Protein AF-A0A2J8RV06-F1 (afdb_monomer_lite)

Structure (mmCIF, N/CA/C/O backbone):
data_AF-A0A2J8RV06-F1
#
_entry.id   AF-A0A2J8RV06-F1
#
loop_
_atom_site.group_PDB
_atom_site.id
_atom_site.type_symbol
_atom_site.label_atom_id
_atom_site.label_alt_id
_atom_site.label_comp_id
_atom_site.label_asym_id
_atom_site.label_entity_id
_atom_site.label_seq_id
_atom_site.pdbx_PDB_ins_code
_atom_site.Cartn_x
_atom_site.Cartn_y
_atom_site.Cartn_z
_atom_site.occupancy
_atom_site.B_iso_or_equiv
_atom_site.auth_seq_id
_atom_site.auth_comp_id
_atom_site.auth_asym_id
_atom_site.auth_atom_id
_atom_site.pdbx_PDB_model_num
ATOM 1 N N . ARG A 1 1 ? 4.214 10.974 9.839 1.00 57.62 1 ARG A N 1
ATOM 2 C CA . ARG A 1 1 ? 4.486 12.203 9.049 1.00 57.62 1 ARG A CA 1
ATOM 3 C C . ARG A 1 1 ? 3.963 12.092 7.617 1.00 57.62 1 ARG A C 1
ATOM 5 O O . ARG A 1 1 ? 3.287 13.016 7.201 1.00 57.62 1 ARG A O 1
ATOM 12 N N . HIS A 1 2 ? 4.216 10.994 6.894 1.00 77.94 2 HIS A N 1
ATOM 13 C CA . HIS A 1 2 ? 3.800 10.844 5.487 1.00 77.94 2 HIS A CA 1
ATOM 14 C C . HIS A 1 2 ? 2.331 10.421 5.265 1.00 77.94 2 HIS A C 1
ATOM 16 O O . HIS A 1 2 ? 1.811 10.608 4.170 1.00 77.94 2 HIS A O 1
ATOM 22 N N . LEU A 1 3 ? 1.644 9.946 6.313 1.00 80.50 3 LEU A N 1
ATOM 23 C CA . LEU A 1 3 ? 0.210 9.608 6.289 1.00 80.50 3 LEU A CA 1
ATOM 24 C C . LEU A 1 3 ? -0.730 10.832 6.304 1.00 80.50 3 LEU A C 1
ATOM 26 O O . LEU A 1 3 ? -1.936 10.671 6.152 1.00 80.50 3 LEU A O 1
ATOM 30 N N . ASN A 1 4 ? -0.202 12.054 6.466 1.00 82.88 4 ASN A N 1
ATOM 31 C CA . ASN A 1 4 ? -1.016 13.270 6.468 1.00 82.88 4 ASN A CA 1
ATOM 32 C C . ASN A 1 4 ? -0.988 13.952 5.079 1.00 82.88 4 ASN A C 1
ATOM 34 O O . ASN A 1 4 ? 0.064 14.491 4.709 1.00 82.88 4 ASN A O 1
ATOM 38 N N . PRO A 1 5 ? -2.122 14.016 4.352 1.00 80.75 5 PRO A N 1
ATOM 39 C CA . PRO A 1 5 ? -2.182 14.594 3.007 1.00 80.75 5 PRO A CA 1
ATOM 40 C C . PRO A 1 5 ? -1.849 16.084 2.958 1.00 80.75 5 PRO A C 1
ATOM 42 O O . PRO A 1 5 ? -1.294 16.561 1.970 1.00 80.75 5 PRO A O 1
ATOM 45 N N . ASP A 1 6 ? -2.111 16.831 4.032 1.00 82.31 6 ASP A N 1
ATOM 46 C CA . ASP A 1 6 ? -1.792 18.256 4.074 1.00 82.31 6 ASP A CA 1
ATOM 47 C C . ASP A 1 6 ? -0.286 18.481 3.947 1.00 82.31 6 ASP A C 1
ATOM 49 O O . ASP A 1 6 ? 0.145 19.507 3.432 1.00 82.31 6 ASP A O 1
ATOM 53 N N . THR A 1 7 ? 0.543 17.536 4.398 1.00 82.75 7 THR A N 1
ATOM 54 C CA . THR A 1 7 ? 2.000 17.660 4.262 1.00 82.75 7 THR A CA 1
ATOM 55 C C . THR A 1 7 ? 2.449 17.573 2.805 1.00 82.75 7 THR A C 1
ATOM 57 O O . THR A 1 7 ? 3.352 18.307 2.402 1.00 82.75 7 THR A O 1
ATOM 60 N N . GLU A 1 8 ? 1.794 16.731 2.005 1.00 84.56 8 GLU A N 1
ATOM 61 C CA . GLU A 1 8 ? 2.055 16.591 0.575 1.00 84.56 8 GLU A CA 1
ATOM 62 C C . GLU A 1 8 ? 1.511 17.796 -0.199 1.00 84.56 8 GLU A C 1
ATOM 64 O O . GLU A 1 8 ? 2.246 18.424 -0.961 1.00 84.56 8 GLU A O 1
ATOM 69 N N . LEU A 1 9 ? 0.271 18.207 0.075 1.00 83.38 9 LEU A N 1
ATOM 70 C CA . LEU A 1 9 ? -0.336 19.373 -0.570 1.00 83.38 9 LEU A CA 1
ATOM 71 C C . LEU A 1 9 ? 0.438 20.660 -0.283 1.00 83.38 9 LEU A C 1
ATOM 73 O O . LEU A 1 9 ? 0.664 21.459 -1.189 1.00 83.38 9 LEU A O 1
ATOM 77 N N . LYS A 1 10 ? 0.907 20.859 0.956 1.00 84.00 10 LYS A N 1
ATOM 78 C CA . LYS A 1 10 ? 1.728 22.028 1.313 1.00 84.00 10 LYS A CA 1
ATOM 79 C C . LYS A 1 10 ? 3.065 22.036 0.578 1.00 84.00 10 LYS A C 1
ATOM 81 O O . LYS A 1 10 ? 3.605 23.113 0.348 1.00 84.00 10 LYS A O 1
ATOM 86 N N . ARG A 1 11 ? 3.596 20.865 0.205 1.00 81.62 11 ARG A N 1
ATOM 87 C CA . ARG A 1 11 ? 4.815 20.756 -0.605 1.00 81.62 11 ARG A CA 1
ATOM 88 C C . ARG A 1 11 ? 4.569 21.175 -2.054 1.00 81.62 11 ARG A C 1
ATOM 90 O O . ARG A 1 11 ? 5.459 21.777 -2.641 1.00 81.62 11 ARG A O 1
ATOM 97 N N . TYR A 1 12 ? 3.397 20.870 -2.614 1.00 80.38 12 TYR A N 1
ATOM 98 C CA . TYR A 1 12 ? 3.061 21.228 -3.995 1.00 80.38 12 TYR A CA 1
ATOM 99 C C . TYR A 1 12 ? 2.593 22.677 -4.154 1.00 80.38 12 TYR A C 1
ATOM 101 O O . TYR A 1 12 ? 3.061 23.369 -5.050 1.00 80.38 12 TYR A O 1
ATOM 109 N N . PHE A 1 13 ? 1.702 23.146 -3.280 1.00 80.69 13 PHE A N 1
ATOM 110 C CA . PHE A 1 13 ? 1.023 24.439 -3.434 1.00 80.69 13 PHE A CA 1
ATOM 111 C C . PHE A 1 13 ? 1.497 25.509 -2.438 1.00 80.69 13 PHE A C 1
ATOM 113 O O . PHE A 1 13 ? 1.069 26.660 -2.496 1.00 80.69 13 PHE A O 1
ATOM 120 N N . GLY A 1 14 ? 2.378 25.147 -1.503 1.00 78.50 14 GLY A N 1
ATOM 121 C CA . GLY A 1 14 ? 2.790 26.017 -0.406 1.00 78.50 14 GLY A CA 1
ATOM 122 C C . GLY A 1 14 ? 1.770 26.062 0.739 1.00 78.50 14 GLY A C 1
ATOM 123 O O . GLY A 1 14 ? 0.578 25.798 0.583 1.00 78.50 14 GLY A O 1
ATOM 124 N N . ALA A 1 15 ? 2.238 26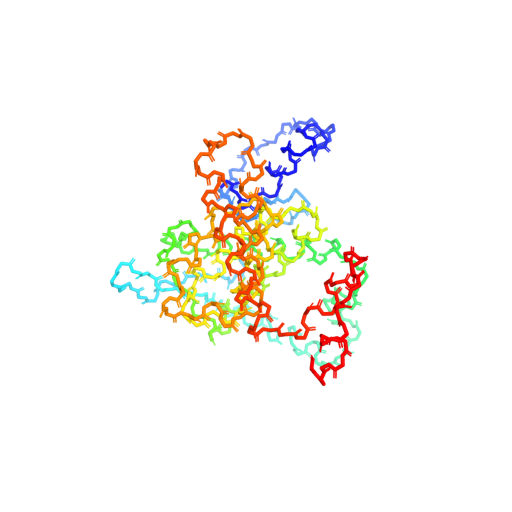.419 1.939 1.00 72.38 15 ALA A N 1
ATOM 125 C CA . ALA A 1 15 ? 1.419 26.362 3.153 1.00 72.38 15 ALA A CA 1
ATOM 126 C C . ALA A 1 15 ? 0.195 27.294 3.139 1.00 72.38 15 ALA A C 1
ATOM 128 O O . ALA A 1 15 ? -0.844 26.944 3.699 1.00 72.38 15 ALA A O 1
ATOM 129 N N . ARG A 1 16 ? 0.310 28.456 2.483 1.00 63.66 16 ARG A N 1
ATOM 130 C CA . ARG A 1 16 ? -0.758 29.464 2.399 1.00 63.66 16 ARG A CA 1
ATOM 131 C C . ARG A 1 16 ? -1.925 29.033 1.508 1.00 63.66 16 ARG A C 1
ATOM 133 O O . ARG A 1 16 ? -3.064 29.303 1.863 1.00 63.66 16 ARG A O 1
ATOM 140 N N . ALA A 1 17 ? -1.659 28.330 0.406 1.00 67.00 17 ALA A N 1
ATOM 141 C CA . ALA A 1 17 ? -2.707 27.869 -0.507 1.00 67.00 17 ALA A CA 1
ATOM 142 C C . ALA A 1 17 ? -3.563 26.744 0.100 1.00 67.00 17 ALA A C 1
ATOM 144 O O . ALA A 1 17 ? -4.752 26.652 -0.175 1.00 67.00 17 ALA A O 1
ATOM 145 N N . VAL A 1 18 ? -2.966 25.904 0.954 1.00 62.66 18 VAL A N 1
ATOM 146 C CA . VAL A 1 18 ? -3.639 24.732 1.544 1.00 62.66 18 VAL A CA 1
ATOM 147 C C . VAL A 1 18 ? -4.429 25.077 2.807 1.00 62.66 18 VAL A C 1
ATOM 149 O O . VAL A 1 18 ? -5.469 24.480 3.060 1.00 62.66 18 VAL A O 1
ATOM 152 N N . LEU A 1 19 ? -3.941 26.021 3.616 1.00 61.31 19 LEU A N 1
ATOM 153 C CA . LEU A 1 19 ? -4.591 26.415 4.873 1.00 61.31 19 LEU A CA 1
ATOM 154 C C . LEU A 1 19 ? -5.569 27.597 4.712 1.00 61.31 19 LEU A C 1
ATOM 156 O O . LEU A 1 19 ? -6.345 27.867 5.629 1.00 61.31 19 LEU A O 1
ATOM 160 N N . GLY A 1 20 ? -5.540 28.300 3.572 1.00 56.88 20 GLY A N 1
ATOM 161 C CA . GLY A 1 20 ? -6.278 29.552 3.364 1.00 56.88 20 GLY A CA 1
ATOM 162 C C . GLY A 1 20 ? -5.875 30.662 4.349 1.00 56.88 20 GLY A C 1
ATOM 163 O O . GLY A 1 20 ? -4.928 30.521 5.126 1.00 56.88 20 GLY A O 1
ATOM 164 N N . GLU A 1 21 ? -6.623 31.772 4.376 1.00 42.34 21 GLU A N 1
ATOM 165 C CA . GLU A 1 21 ? -6.496 32.828 5.402 1.00 42.34 21 GLU A CA 1
ATOM 166 C C . GLU A 1 21 ? -7.099 32.423 6.764 1.00 42.34 21 GLU A C 1
ATOM 168 O O . GLU A 1 21 ? -7.623 33.251 7.513 1.00 42.34 21 GLU A O 1
ATOM 173 N N . GLN A 1 22 ? -7.052 31.142 7.136 1.00 48.16 22 GLN A N 1
ATOM 174 C CA . GLN A 1 22 ? -7.474 30.734 8.471 1.00 48.16 22 GLN A CA 1
ATOM 175 C C . GLN A 1 22 ? -6.406 31.154 9.487 1.00 48.16 22 GLN A C 1
ATOM 177 O O . GLN A 1 22 ? -5.507 30.395 9.850 1.00 48.16 22 GLN A O 1
ATOM 182 N N . ARG A 1 23 ? -6.510 32.403 9.961 1.00 44.16 23 ARG A N 1
ATOM 183 C CA . ARG A 1 23 ? -5.829 32.862 11.178 1.00 44.16 23 ARG A CA 1
ATOM 184 C C . ARG A 1 23 ? -6.157 31.873 12.301 1.00 44.16 23 ARG A C 1
ATOM 186 O O . ARG A 1 23 ? -7.337 31.564 12.492 1.00 44.16 23 ARG A O 1
ATOM 193 N N . PRO A 1 24 ? -5.173 31.407 13.086 1.00 46.53 24 PRO A N 1
ATOM 194 C CA . PRO A 1 24 ? -5.466 30.570 14.234 1.00 46.53 24 PRO A CA 1
ATOM 195 C C . PRO A 1 24 ? -6.207 31.424 15.267 1.00 46.53 24 PRO A C 1
ATOM 197 O O . PRO A 1 24 ? -5.600 32.167 16.036 1.00 46.53 24 PRO A O 1
ATOM 200 N N . ARG A 1 25 ? -7.543 31.356 15.276 1.00 50.59 25 ARG A N 1
ATOM 201 C CA . ARG A 1 25 ? -8.330 31.828 16.417 1.00 50.59 25 ARG A CA 1
ATOM 202 C C . ARG A 1 25 ? -7.878 31.007 17.621 1.00 50.59 25 ARG A C 1
ATOM 204 O O . ARG A 1 25 ? -7.899 29.778 17.558 1.00 50.59 25 ARG A O 1
ATOM 211 N N . GLN A 1 26 ? -7.432 31.696 18.674 1.00 51.22 26 GLN A N 1
ATOM 212 C CA . GLN A 1 26 ? -7.056 31.114 19.963 1.00 51.22 26 GLN A CA 1
ATOM 213 C C . GLN A 1 26 ? -8.069 30.033 20.354 1.00 51.22 26 GLN A C 1
ATOM 215 O O . GLN A 1 26 ? -9.242 30.324 20.579 1.00 51.22 26 GLN A O 1
ATOM 220 N N . ARG A 1 27 ? -7.628 28.774 20.397 1.00 51.19 27 ARG A N 1
ATOM 221 C CA . ARG A 1 27 ? -8.443 27.648 20.855 1.00 51.19 27 ARG A CA 1
ATOM 222 C C . ARG A 1 27 ? -7.856 27.121 22.153 1.00 51.19 27 ARG A C 1
ATOM 224 O O . ARG A 1 27 ? -6.663 26.831 22.229 1.00 51.19 27 ARG A O 1
ATOM 231 N N . GLN A 1 28 ? -8.721 27.016 23.160 1.00 40.97 28 GLN A N 1
ATOM 232 C CA . GLN A 1 28 ? -8.481 26.285 24.400 1.00 40.97 28 GLN A CA 1
ATOM 233 C C . GLN A 1 28 ? -7.840 24.930 24.076 1.00 40.97 28 GLN A C 1
ATOM 235 O O . GLN A 1 28 ? -8.374 24.153 23.282 1.00 40.97 28 GLN A O 1
ATOM 240 N N . ARG A 1 29 ? -6.672 24.671 24.670 1.00 42.88 29 ARG A N 1
ATOM 241 C CA . ARG A 1 29 ? -5.940 23.410 24.533 1.00 42.88 29 ARG A CA 1
ATOM 242 C C . ARG A 1 29 ? -6.712 22.293 25.233 1.00 42.88 29 ARG A C 1
ATOM 244 O O . ARG A 1 29 ? -6.486 22.018 26.404 1.00 42.88 29 ARG A O 1
ATOM 251 N N . VAL A 1 30 ? -7.584 21.620 24.498 1.00 46.47 30 VAL A N 1
ATOM 252 C CA . VAL A 1 30 ? -7.858 20.204 24.745 1.00 46.47 30 VAL A CA 1
ATOM 253 C C . VAL A 1 30 ? -6.901 19.472 23.823 1.00 46.47 30 VAL A C 1
ATOM 255 O O . VAL A 1 30 ? -7.065 19.567 22.613 1.00 46.47 30 VAL A O 1
ATOM 258 N N . TYR A 1 31 ? -5.854 18.850 24.370 1.00 44.91 31 TYR A N 1
ATOM 259 C CA . TYR A 1 31 ? -4.899 18.065 23.588 1.00 44.91 31 TYR A CA 1
ATOM 260 C C . TYR A 1 31 ? -5.665 16.936 22.886 1.00 44.91 31 TYR A C 1
ATOM 262 O O . TYR A 1 31 ? -6.071 15.988 23.565 1.00 44.91 31 TYR A O 1
ATOM 270 N N . PRO A 1 32 ? -5.901 16.994 21.562 1.00 54.03 32 PRO A N 1
ATOM 271 C CA . PRO A 1 32 ? -6.361 15.809 20.865 1.00 54.03 32 PRO A CA 1
ATOM 272 C C . PRO A 1 32 ? -5.221 14.796 20.994 1.00 54.03 32 PRO A C 1
ATOM 274 O O . PRO A 1 32 ? -4.052 15.175 20.860 1.00 54.03 32 PRO A O 1
ATOM 277 N N . LYS A 1 33 ? -5.526 13.524 21.276 1.00 55.97 33 LYS A N 1
ATOM 278 C CA . LYS A 1 33 ? -4.541 12.450 21.085 1.00 55.97 33 LYS A CA 1
ATOM 279 C C . LYS A 1 33 ? -3.886 12.666 19.713 1.00 55.97 33 LYS A C 1
ATOM 281 O O . LYS A 1 33 ? -4.605 12.924 18.750 1.00 55.97 33 LYS A O 1
ATOM 286 N N . CYS A 1 34 ? -2.555 12.632 19.631 1.00 58.56 34 CYS A N 1
ATOM 287 C CA . CYS A 1 34 ? -1.864 12.741 18.346 1.00 58.56 34 CYS A CA 1
ATOM 288 C C . CYS A 1 34 ? -2.332 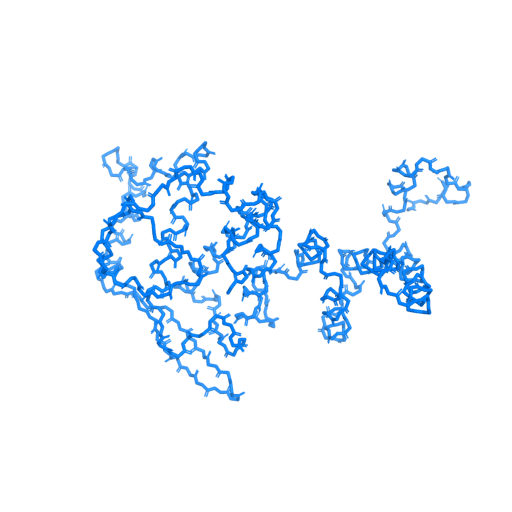11.600 17.442 1.00 58.56 34 CYS A C 1
ATOM 290 O O . CYS A 1 34 ? -1.995 10.446 17.695 1.00 58.56 34 CYS A O 1
ATOM 292 N N . THR A 1 35 ? -3.107 11.936 16.418 1.00 76.25 35 THR A N 1
ATOM 293 C CA . THR A 1 35 ? -3.580 11.002 15.403 1.00 76.25 35 THR A CA 1
ATOM 294 C C . THR A 1 35 ? -2.685 11.065 14.166 1.00 76.25 35 THR A C 1
ATOM 296 O O . THR A 1 35 ? -2.192 12.125 13.768 1.00 76.25 35 THR A O 1
ATOM 299 N N . TRP A 1 36 ? -2.430 9.907 13.574 1.00 82.06 36 TRP A N 1
ATOM 300 C CA . TRP A 1 36 ? -1.587 9.677 12.410 1.00 82.06 36 TRP A CA 1
ATOM 301 C C . TRP A 1 36 ? -2.391 9.635 11.117 1.00 82.06 36 TRP A C 1
ATOM 303 O O . TRP A 1 36 ? -1.887 10.116 10.101 1.00 82.06 36 TRP A O 1
ATOM 313 N N . LEU A 1 37 ? -3.600 9.060 11.142 1.00 84.56 37 LEU A N 1
ATOM 314 C CA . LEU A 1 37 ? -4.392 8.817 9.934 1.00 84.56 37 LEU A CA 1
ATOM 315 C C . LEU A 1 37 ? -5.211 10.044 9.540 1.00 84.56 37 LEU A C 1
ATOM 317 O O . LEU A 1 37 ? -5.256 10.420 8.369 1.00 84.56 37 LEU A O 1
ATOM 321 N N . THR A 1 38 ? -5.849 10.687 10.517 1.00 81.12 38 THR A N 1
ATOM 322 C CA . THR A 1 38 ? -6.787 11.790 10.269 1.00 81.12 38 THR A CA 1
ATOM 323 C C . THR A 1 38 ? -6.653 12.875 11.323 1.00 81.12 38 THR A C 1
ATOM 325 O O . THR A 1 38 ? -6.338 12.599 12.477 1.00 81.12 38 THR A O 1
ATOM 328 N N . THR A 1 39 ? -6.885 14.129 10.939 1.00 80.31 39 THR A N 1
ATOM 329 C CA . THR A 1 39 ? -6.942 15.241 11.896 1.00 80.31 39 THR A CA 1
ATOM 330 C C . THR A 1 39 ? -8.407 15.541 12.207 1.00 80.31 39 THR A C 1
ATOM 332 O O . THR A 1 39 ? -9.165 15.788 11.266 1.00 80.31 39 THR A O 1
ATOM 335 N N . PRO A 1 40 ? -8.829 15.543 13.484 1.00 78.81 40 PRO A N 1
ATOM 336 C CA . PRO A 1 40 ? -10.217 15.822 13.827 1.00 78.81 40 PRO A CA 1
ATOM 337 C C . PRO A 1 40 ? -10.609 17.236 13.389 1.00 78.81 40 PRO A C 1
ATOM 339 O O . PRO A 1 40 ? -9.923 18.217 13.697 1.00 78.81 40 PRO A O 1
ATOM 342 N N . LYS A 1 41 ? -11.728 17.347 12.670 1.00 80.38 41 LYS A N 1
ATOM 343 C CA . LYS A 1 41 ? -12.270 18.634 12.215 1.00 80.38 41 LYS A CA 1
ATOM 344 C C . LYS A 1 41 ? -13.089 19.284 13.323 1.00 80.38 41 LYS A C 1
ATOM 346 O O . LYS A 1 41 ? -13.749 18.608 14.104 1.00 80.38 41 LYS A O 1
ATOM 351 N N . SER A 1 42 ? -13.120 20.616 13.365 1.00 73.00 42 SER A N 1
ATOM 352 C CA . SER A 1 42 ? -13.901 21.332 14.388 1.00 73.00 42 SER A CA 1
ATOM 353 C C . SER A 1 42 ? -15.415 21.233 14.220 1.00 73.00 42 SER A C 1
ATOM 355 O O . SER A 1 42 ? -16.140 21.612 15.131 1.00 73.00 42 SER A O 1
ATOM 357 N N . THR A 1 43 ? -15.885 20.774 13.062 1.00 77.75 43 THR A N 1
ATOM 358 C CA . THR A 1 43 ? -17.302 20.511 12.787 1.00 77.75 43 THR A CA 1
ATOM 359 C C . THR A 1 43 ? -17.766 19.164 13.335 1.00 77.75 43 THR A C 1
ATOM 361 O O . THR A 1 43 ? -18.964 18.903 13.354 1.00 77.75 43 THR A O 1
ATOM 364 N N . TRP A 1 44 ? -16.845 18.294 13.759 1.00 79.25 44 TRP A N 1
ATOM 365 C CA . TRP A 1 44 ? -17.202 16.975 14.259 1.00 79.25 44 TRP A CA 1
ATOM 366 C C . TRP A 1 44 ? -17.722 17.048 15.701 1.00 79.25 44 TRP A C 1
ATOM 368 O O . TRP A 1 44 ? -17.210 17.836 16.505 1.00 79.25 44 TRP A O 1
ATOM 378 N N . PRO A 1 45 ? -18.726 16.223 16.052 1.00 74.00 45 PRO A N 1
ATOM 379 C CA . PRO A 1 45 ? -19.193 16.120 17.426 1.00 74.00 45 PRO A CA 1
ATOM 380 C C . PRO A 1 45 ? -18.063 15.637 18.341 1.00 74.00 45 PRO A C 1
ATOM 382 O O . PRO A 1 45 ? -17.100 15.001 17.902 1.00 74.00 45 PRO A O 1
ATOM 385 N N . ARG A 1 46 ? -18.177 15.938 19.640 1.00 70.88 46 ARG A N 1
ATOM 386 C CA . ARG A 1 46 ? -17.205 15.453 20.626 1.00 70.88 46 ARG A CA 1
ATOM 387 C C . ARG A 1 46 ? -17.175 13.928 20.596 1.00 70.88 46 ARG A C 1
ATOM 389 O O . ARG A 1 46 ? -18.224 13.294 20.602 1.00 70.88 46 ARG A O 1
ATOM 396 N N . TYR A 1 47 ? -15.970 13.366 20.604 1.00 68.94 47 TYR A N 1
ATOM 397 C CA . TYR A 1 47 ? -15.779 11.923 20.645 1.00 68.94 47 TYR A CA 1
ATOM 398 C C . TYR A 1 47 ? -16.401 11.340 21.922 1.00 68.94 47 TYR A C 1
ATOM 400 O O . TYR A 1 47 ? -15.887 11.547 23.024 1.00 68.94 47 TYR A O 1
ATOM 408 N N . SER A 1 48 ? -17.516 10.627 21.778 1.00 66.06 48 SER A N 1
ATOM 409 C CA . SER A 1 48 ? -18.077 9.747 22.804 1.00 66.06 48 SER A CA 1
ATOM 410 C C . SER A 1 48 ? -17.541 8.336 22.591 1.00 66.06 48 SER A C 1
ATOM 412 O O . SER A 1 48 ? -17.324 7.949 21.446 1.00 66.06 48 SER A O 1
ATOM 414 N N . LYS A 1 49 ? -17.338 7.560 23.669 1.00 66.81 49 LYS A N 1
ATOM 415 C CA . LYS A 1 49 ? -16.868 6.165 23.583 1.00 66.81 49 LYS A CA 1
ATOM 416 C C . LYS A 1 49 ? -17.737 5.394 22.573 1.00 66.81 49 LYS A C 1
ATOM 418 O O . LYS A 1 49 ? -18.900 5.151 22.878 1.00 66.81 49 LYS A O 1
ATOM 423 N N . PRO A 1 50 ? -17.209 5.009 21.401 1.00 66.44 50 PRO A N 1
ATOM 424 C CA . PRO A 1 50 ? -18.025 4.497 20.305 1.00 66.44 50 PRO A CA 1
ATOM 425 C C . PRO A 1 50 ? -18.376 3.015 20.476 1.00 66.44 50 PRO A C 1
ATOM 427 O O . PRO A 1 50 ? -18.831 2.405 19.524 1.00 66.44 50 PRO A O 1
ATOM 430 N N . GLY A 1 51 ? -18.115 2.412 21.641 1.00 81.38 51 GLY A N 1
ATOM 431 C CA . GLY A 1 51 ? -18.229 0.963 21.819 1.00 81.38 51 GLY A CA 1
ATOM 432 C C . GLY A 1 51 ? -17.210 0.167 20.994 1.00 81.38 51 GLY A C 1
ATOM 433 O O . GLY A 1 51 ? -17.424 -1.008 20.743 1.00 81.38 51 GLY A O 1
ATOM 434 N N . LEU A 1 52 ? -16.110 0.794 20.565 1.00 87.88 52 LEU A N 1
ATOM 435 C CA . LEU A 1 52 ? -15.020 0.150 19.832 1.00 87.88 52 LEU A CA 1
ATOM 436 C C . LEU A 1 52 ? -13.756 0.127 20.694 1.00 87.88 52 LEU A C 1
ATOM 438 O O . LEU A 1 52 ? -13.346 1.158 21.237 1.00 87.88 52 LEU A O 1
ATOM 442 N N . SER A 1 53 ? -13.118 -1.033 20.775 1.00 91.44 53 SER A N 1
ATOM 443 C CA . SER A 1 53 ? -11.809 -1.226 21.401 1.00 91.44 53 SER A CA 1
ATOM 444 C C . SER A 1 53 ? -10.943 -2.153 20.559 1.00 91.44 53 SER A C 1
ATOM 446 O O . SER A 1 53 ? -11.432 -2.829 19.660 1.00 91.44 53 SER A O 1
ATOM 448 N N . MET A 1 54 ? -9.645 -2.194 20.844 1.00 94.25 54 MET A N 1
ATOM 449 C CA . MET A 1 54 ? -8.718 -3.137 20.230 1.00 94.25 54 MET A CA 1
ATOM 450 C C . MET A 1 54 ? -8.031 -3.967 21.312 1.00 94.25 54 MET A C 1
ATOM 452 O O . MET A 1 54 ? -7.512 -3.420 22.289 1.00 94.25 54 MET A O 1
ATOM 456 N N . ARG A 1 55 ? -7.987 -5.283 21.106 1.00 95.00 55 ARG A N 1
ATOM 457 C CA . ARG A 1 55 ? -7.331 -6.245 21.991 1.00 95.00 55 ARG A CA 1
ATOM 458 C C . ARG A 1 55 ? -6.086 -6.827 21.329 1.00 95.00 55 ARG A C 1
ATOM 460 O O . ARG A 1 55 ? -6.083 -7.129 20.136 1.00 95.00 55 ARG A O 1
ATOM 467 N N . LEU A 1 56 ? -5.026 -6.996 22.119 1.00 96.00 56 LEU A N 1
ATOM 468 C CA . LEU A 1 56 ? -3.869 -7.809 21.746 1.00 96.00 56 LEU A CA 1
ATOM 469 C C . LEU A 1 56 ? -4.244 -9.289 21.903 1.00 96.00 56 LEU A C 1
ATOM 471 O O . LEU A 1 56 ? -4.603 -9.717 22.999 1.00 96.00 56 LEU A O 1
ATOM 475 N N . LEU A 1 57 ? -4.174 -10.054 20.817 1.00 94.81 57 LEU A N 1
ATOM 476 C CA . LEU A 1 57 ? -4.473 -11.485 20.814 1.00 94.81 57 LEU A CA 1
ATOM 477 C C . LEU A 1 57 ? -3.250 -12.302 21.221 1.00 94.81 57 LEU A C 1
ATOM 479 O O . LEU A 1 57 ? -3.320 -13.113 22.140 1.00 94.81 57 LEU A O 1
ATOM 483 N N . GLU A 1 58 ? -2.131 -12.079 20.537 1.00 94.62 58 GLU A N 1
ATOM 484 C CA . GLU A 1 58 ? -0.884 -12.798 20.773 1.00 94.62 58 GLU A CA 1
ATOM 485 C C . GLU A 1 58 ? 0.328 -11.972 20.329 1.00 94.62 58 GLU A C 1
ATOM 487 O O . GLU A 1 58 ? 0.227 -11.092 19.472 1.00 94.62 58 GLU A O 1
ATOM 492 N N . SER A 1 59 ? 1.494 -12.289 20.889 1.00 94.19 59 SER A N 1
ATOM 493 C CA . SER A 1 59 ? 2.786 -11.784 20.423 1.00 94.19 59 SER A CA 1
ATOM 494 C C . SER A 1 59 ? 3.716 -12.965 20.164 1.00 94.19 59 SER A C 1
ATOM 496 O O . SER A 1 59 ? 4.029 -13.729 21.076 1.00 94.19 59 SER A O 1
ATOM 498 N N . LYS A 1 60 ? 4.165 -13.131 18.918 1.00 92.56 60 LYS A N 1
ATOM 499 C CA . LYS A 1 60 ? 4.966 -14.275 18.468 1.00 92.56 60 LYS A CA 1
ATOM 500 C C . LYS A 1 60 ? 6.083 -13.815 17.539 1.00 92.56 60 LYS A C 1
ATOM 502 O O . LYS A 1 60 ? 5.836 -13.101 16.576 1.00 92.56 60 LYS A O 1
ATOM 507 N N . LYS A 1 61 ? 7.320 -14.257 17.806 1.00 90.00 61 LYS A N 1
ATOM 508 C CA . LYS A 1 61 ? 8.513 -13.963 16.978 1.00 90.00 61 LYS A CA 1
ATOM 509 C C . LYS A 1 61 ? 8.712 -12.460 16.680 1.00 90.00 61 LYS A C 1
ATOM 511 O O . LYS A 1 61 ? 9.108 -12.093 15.582 1.00 90.00 61 LYS A O 1
ATOM 516 N N . GLY A 1 62 ? 8.412 -11.589 17.646 1.00 89.25 62 GLY A N 1
ATOM 517 C CA . GLY A 1 62 ? 8.517 -10.133 17.472 1.00 89.25 62 GLY A CA 1
ATOM 518 C C . GLY A 1 62 ? 7.360 -9.483 16.700 1.00 89.25 62 GLY A C 1
ATOM 519 O O . GLY A 1 62 ? 7.374 -8.270 16.523 1.00 89.25 62 GLY A O 1
ATOM 520 N N . LEU A 1 63 ? 6.353 -10.257 16.282 1.00 94.06 63 LEU A N 1
ATOM 521 C CA . LEU A 1 63 ? 5.102 -9.762 15.708 1.00 94.06 63 LEU A CA 1
ATOM 522 C C . LEU A 1 63 ? 3.996 -9.773 16.763 1.00 94.06 63 LEU A C 1
ATOM 524 O O . LEU A 1 63 ? 3.928 -10.693 17.578 1.00 94.06 63 LEU A O 1
ATOM 528 N N . SER A 1 64 ? 3.113 -8.779 16.725 1.00 96.06 64 SER A N 1
ATOM 529 C CA . SER A 1 64 ? 1.959 -8.672 17.623 1.00 96.06 64 SER A CA 1
ATOM 530 C C . SER A 1 64 ? 0.666 -8.671 16.821 1.00 96.06 64 SER A C 1
ATOM 532 O O . SER A 1 64 ? 0.503 -7.866 15.906 1.00 96.06 64 SER A O 1
ATOM 534 N N . PHE A 1 65 ? -0.253 -9.561 17.173 1.00 95.62 65 PHE A N 1
ATOM 535 C CA . PHE A 1 65 ? -1.520 -9.776 16.487 1.00 95.62 65 PHE A CA 1
ATOM 536 C C . PHE A 1 65 ? -2.648 -9.137 17.282 1.00 95.62 65 PHE A C 1
ATOM 538 O O . PHE A 1 65 ? -2.777 -9.360 18.486 1.00 95.62 65 PHE A O 1
ATOM 545 N N . PHE A 1 66 ? -3.478 -8.354 16.606 1.00 96.75 66 PHE A N 1
ATOM 546 C CA . PHE A 1 66 ? -4.551 -7.591 17.231 1.00 96.75 66 PHE A CA 1
ATOM 547 C C . PHE A 1 66 ? -5.909 -7.945 16.626 1.00 96.75 66 PHE A C 1
ATOM 549 O O . PHE A 1 66 ? -6.005 -8.511 15.534 1.00 96.75 66 PHE A O 1
ATOM 556 N N . ALA A 1 67 ? -6.972 -7.592 17.340 1.00 96.06 67 ALA A N 1
ATOM 557 C CA . ALA A 1 67 ? -8.321 -7.563 16.797 1.00 96.06 67 ALA A CA 1
ATOM 558 C C . ALA A 1 67 ? -9.114 -6.396 17.376 1.00 96.06 67 ALA A C 1
ATOM 560 O O . ALA A 1 67 ? -8.930 -6.024 18.537 1.00 96.06 67 ALA A O 1
ATOM 561 N N . PHE A 1 68 ? -10.000 -5.834 16.562 1.00 94.62 68 PHE A N 1
ATOM 562 C CA . PHE A 1 68 ? -11.050 -4.957 17.052 1.00 94.62 68 PHE A CA 1
ATOM 563 C C . PHE A 1 68 ? -12.129 -5.762 17.773 1.00 94.62 68 PHE A C 1
ATOM 565 O O . PHE A 1 68 ? -12.413 -6.907 17.428 1.00 94.62 68 PHE A O 1
ATOM 572 N N . GLU A 1 69 ? -12.724 -5.136 18.777 1.00 92.38 69 GLU A N 1
ATOM 573 C CA . GLU A 1 69 ?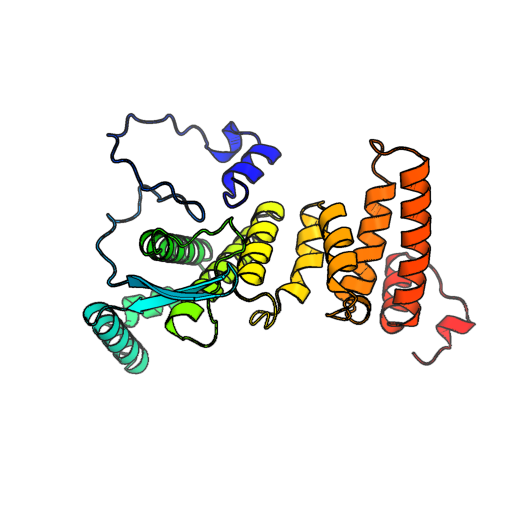 -13.819 -5.671 19.569 1.00 92.38 69 GLU A CA 1
ATOM 574 C C . GLU A 1 69 ? -14.913 -4.609 19.668 1.00 92.38 69 GLU A C 1
ATOM 576 O O . GLU A 1 69 ? -14.644 -3.425 19.903 1.00 92.38 69 GLU A O 1
ATOM 581 N N . HIS A 1 70 ? -16.151 -5.051 19.467 1.00 89.69 70 HIS A N 1
ATOM 582 C CA . HIS A 1 70 ? -17.348 -4.229 19.576 1.00 89.69 70 HIS A CA 1
ATOM 583 C C . HIS A 1 70 ? -18.030 -4.491 20.918 1.00 89.69 70 HIS A C 1
ATOM 585 O O . HIS A 1 70 ? -18.265 -5.649 21.266 1.00 89.69 70 HIS A O 1
ATOM 591 N N . SER A 1 71 ? -18.390 -3.432 21.642 1.00 88.38 71 SER A N 1
ATOM 592 C CA . SER A 1 71 ? -19.197 -3.532 22.857 1.00 88.38 71 SER A CA 1
ATOM 593 C C . SER A 1 71 ? -20.605 -4.030 22.534 1.00 88.38 71 SER A C 1
ATOM 595 O O . SER A 1 71 ? -21.076 -3.902 21.399 1.00 88.38 71 SER A O 1
ATOM 597 N N . GLU A 1 72 ? -21.300 -4.581 23.529 1.00 85.19 72 GLU A N 1
ATOM 598 C CA . GLU A 1 72 ? -22.671 -5.065 23.339 1.00 85.19 72 GLU A CA 1
ATOM 599 C C . GLU A 1 72 ? -23.601 -3.950 22.852 1.00 85.19 72 GLU A C 1
ATOM 601 O O . GLU A 1 72 ? -24.426 -4.173 21.969 1.00 85.19 72 GLU A O 1
ATOM 606 N N . GLU A 1 73 ? -23.427 -2.722 23.346 1.00 82.56 73 GLU A N 1
ATOM 607 C CA . GLU A 1 73 ? -24.217 -1.573 22.903 1.00 82.56 73 GLU A CA 1
ATOM 608 C C . GLU A 1 73 ? -23.974 -1.254 21.423 1.00 82.56 73 GLU A C 1
ATOM 610 O O . GLU A 1 73 ? -24.921 -0.934 20.702 1.00 82.56 73 GLU A O 1
ATOM 615 N N . TYR A 1 74 ? -22.726 -1.371 20.952 1.00 83.19 74 TYR A N 1
ATOM 616 C CA . TYR A 1 74 ? -22.396 -1.185 19.538 1.00 83.19 74 TYR A CA 1
ATOM 617 C C . TYR A 1 74 ? -23.043 -2.267 18.675 1.00 83.19 74 TYR A C 1
ATOM 619 O O . TYR A 1 74 ? -23.669 -1.954 17.664 1.00 83.19 74 TYR A O 1
ATOM 627 N N . GLN A 1 75 ? -22.951 -3.531 19.092 1.00 84.56 75 GLN A N 1
ATOM 628 C CA . GLN A 1 75 ? -23.558 -4.653 18.372 1.00 84.56 75 GLN A CA 1
ATOM 629 C C . GLN A 1 75 ? -25.085 -4.515 18.306 1.00 84.56 75 GLN A C 1
ATOM 631 O O . GLN A 1 75 ? -25.680 -4.703 17.246 1.00 84.56 75 GLN A O 1
ATOM 636 N N . GLN A 1 76 ? -25.725 -4.109 19.406 1.00 83.69 76 GLN A N 1
ATOM 637 C CA . GLN A 1 76 ? -27.162 -3.834 19.441 1.00 83.69 76 GLN A CA 1
ATOM 638 C C . GLN A 1 76 ? -27.546 -2.670 18.522 1.00 83.69 76 GLN A C 1
ATOM 640 O O . GLN A 1 76 ? -28.552 -2.753 17.817 1.00 83.69 76 GLN A O 1
ATOM 645 N N . ALA A 1 77 ? -26.765 -1.586 18.509 1.00 82.19 77 ALA A N 1
ATOM 646 C CA . ALA A 1 77 ? -26.990 -0.462 17.604 1.00 82.19 77 ALA A CA 1
ATOM 647 C C . ALA A 1 77 ? -26.833 -0.881 16.133 1.00 82.19 77 ALA A C 1
ATOM 649 O O . ALA A 1 77 ? -27.667 -0.523 15.303 1.00 82.19 77 ALA A O 1
ATOM 650 N N . GLN A 1 78 ? -25.818 -1.691 15.821 1.00 80.88 78 GLN A N 1
ATOM 651 C CA . GLN A 1 78 ? -25.586 -2.228 14.483 1.00 80.88 78 GLN A CA 1
ATOM 652 C C . GLN A 1 78 ? -26.720 -3.159 14.041 1.00 80.88 78 GLN A C 1
ATOM 654 O O . GLN A 1 78 ? -27.203 -3.033 12.922 1.00 80.88 78 GLN A O 1
ATOM 659 N N . HIS A 1 79 ? -27.197 -4.045 14.917 1.00 83.12 79 HIS A N 1
ATOM 660 C CA . HIS A 1 79 ? -28.335 -4.914 14.622 1.00 83.12 79 HIS A CA 1
ATOM 661 C C . HIS A 1 79 ? -29.611 -4.103 14.366 1.00 83.12 79 HIS A C 1
ATOM 663 O O . HIS A 1 79 ? -30.307 -4.341 13.386 1.00 83.12 79 HIS A O 1
ATOM 669 N N . LYS A 1 80 ? -29.902 -3.098 15.206 1.00 80.88 80 LYS A N 1
ATOM 670 C CA . LYS A 1 80 ? -31.038 -2.185 14.990 1.00 80.88 80 LYS A CA 1
ATOM 671 C C . LYS A 1 80 ? -30.936 -1.462 13.649 1.00 80.88 80 LYS A C 1
ATOM 673 O O . LYS A 1 80 ? -31.941 -1.333 12.961 1.00 80.88 80 LYS A O 1
ATOM 678 N N . PHE A 1 81 ? -29.735 -1.021 13.276 1.00 76.88 81 PHE A N 1
ATOM 679 C CA . PHE A 1 81 ? -29.487 -0.405 11.978 1.00 76.88 81 PHE A CA 1
ATOM 680 C C . PHE A 1 81 ? -29.723 -1.382 10.819 1.00 76.88 81 PHE A C 1
ATOM 682 O O . PHE A 1 81 ? -30.404 -1.022 9.867 1.00 76.88 81 PHE A O 1
ATOM 689 N N . LEU A 1 82 ? -29.219 -2.616 10.902 1.00 78.25 82 LEU A N 1
ATOM 690 C CA . LEU A 1 82 ? -29.433 -3.629 9.864 1.00 78.25 82 LEU A CA 1
ATOM 691 C C . LEU A 1 82 ? -30.921 -3.941 9.681 1.00 78.25 82 LEU A C 1
ATOM 693 O O . LEU A 1 82 ? -31.413 -3.869 8.560 1.00 78.25 82 LEU A O 1
ATOM 697 N N . VAL A 1 83 ? -31.652 -4.163 10.777 1.00 79.31 83 VAL A N 1
ATOM 698 C CA . VAL A 1 83 ? -33.109 -4.378 10.744 1.00 79.31 83 VAL A CA 1
ATOM 699 C C . VAL A 1 83 ? -33.834 -3.183 10.116 1.00 79.31 83 VAL A C 1
ATOM 701 O O . VAL A 1 83 ? -34.746 -3.371 9.321 1.00 79.31 83 VAL A O 1
ATOM 704 N N . ALA A 1 84 ? -33.416 -1.956 10.434 1.00 71.06 84 ALA A N 1
ATOM 705 C CA . ALA A 1 84 ? -33.965 -0.730 9.853 1.00 71.06 84 ALA A CA 1
ATOM 706 C C . ALA A 1 84 ? -33.692 -0.584 8.344 1.00 71.06 84 ALA A C 1
ATOM 708 O O . ALA A 1 84 ? -34.529 -0.058 7.612 1.00 71.06 84 ALA A O 1
ATOM 709 N N . VAL A 1 85 ? -32.521 -1.020 7.872 1.00 69.25 85 VAL A N 1
ATOM 710 C CA . VAL A 1 85 ? -32.176 -1.019 6.443 1.00 69.25 85 VAL A CA 1
ATOM 711 C C . VAL A 1 85 ? -32.976 -2.086 5.697 1.00 69.25 85 VAL A C 1
ATOM 713 O O . VAL A 1 85 ? -33.482 -1.822 4.607 1.00 69.25 85 VAL A O 1
ATOM 716 N N . GLU A 1 86 ? -33.114 -3.273 6.285 1.00 71.06 86 GLU A N 1
ATOM 717 C CA . GLU A 1 86 ? -33.861 -4.393 5.709 1.00 71.06 86 GLU A CA 1
ATOM 718 C C . GLU A 1 86 ? -35.376 -4.143 5.684 1.00 71.06 86 GLU A C 1
ATOM 720 O O . GLU A 1 86 ? -36.048 -4.582 4.753 1.00 71.06 86 GLU A O 1
ATOM 725 N N . SER A 1 87 ? -35.920 -3.405 6.659 1.00 68.19 87 SER A N 1
ATOM 726 C CA . SER A 1 87 ? -37.358 -3.126 6.752 1.00 68.19 87 SER A CA 1
ATOM 727 C C . SER A 1 87 ? -37.874 -2.083 5.752 1.00 68.19 87 SER A C 1
ATOM 729 O O . SER A 1 87 ? -39.087 -1.941 5.612 1.00 68.19 87 SER A O 1
ATOM 731 N N . MET A 1 88 ? -36.989 -1.359 5.050 1.00 60.06 88 MET A N 1
ATOM 732 C CA . MET A 1 88 ? -37.333 -0.286 4.097 1.00 60.06 88 MET A CA 1
ATOM 733 C C . MET A 1 88 ? -38.338 0.762 4.635 1.00 60.06 88 MET A C 1
ATOM 735 O O . MET A 1 88 ? -39.039 1.418 3.861 1.00 60.06 88 MET A O 1
ATOM 739 N N . GLU A 1 89 ? -38.412 0.970 5.954 1.00 53.12 89 GLU A N 1
ATOM 740 C CA . GLU A 1 89 ? -39.321 1.958 6.541 1.00 53.12 89 GLU A CA 1
ATOM 741 C C . GLU A 1 89 ? -38.808 3.401 6.336 1.00 53.12 89 GLU A C 1
ATOM 743 O O . GLU A 1 89 ? -37.718 3.733 6.814 1.00 53.12 89 GLU A O 1
ATOM 748 N N . PRO A 1 90 ? -39.598 4.313 5.727 1.00 51.19 90 PRO A N 1
ATOM 749 C CA . PRO A 1 90 ? -39.165 5.669 5.354 1.00 51.19 90 PRO A CA 1
ATOM 750 C C . PRO A 1 90 ? -38.542 6.502 6.485 1.00 51.19 90 PRO A C 1
ATOM 752 O O . PRO A 1 90 ? -37.640 7.295 6.238 1.00 51.19 90 PRO A O 1
ATOM 755 N N . ASN A 1 91 ? -38.982 6.311 7.733 1.00 54.53 91 ASN A N 1
ATOM 756 C CA . ASN A 1 91 ? -38.482 7.065 8.891 1.00 54.53 91 ASN A CA 1
ATOM 757 C C . ASN A 1 91 ? -37.166 6.523 9.473 1.00 54.53 91 ASN A C 1
ATOM 759 O O . ASN A 1 91 ? -36.476 7.249 10.184 1.00 54.53 91 ASN A O 1
ATOM 763 N N . ASN A 1 92 ? -36.804 5.274 9.175 1.00 45.62 92 ASN A N 1
ATOM 764 C CA . ASN A 1 92 ? -35.579 4.635 9.666 1.00 45.62 92 ASN A CA 1
ATOM 765 C C . ASN A 1 92 ? -34.442 4.660 8.626 1.00 45.62 92 ASN A C 1
ATOM 767 O O . ASN A 1 92 ? -33.280 4.405 8.949 1.00 45.62 92 ASN A O 1
ATOM 771 N N . ILE A 1 93 ? -34.757 5.060 7.391 1.00 43.31 93 ILE A N 1
ATOM 772 C CA . ILE A 1 93 ? -33.827 5.199 6.268 1.00 43.31 93 ILE A CA 1
ATOM 773 C C . ILE A 1 93 ? -32.934 6.445 6.397 1.00 43.31 93 ILE A C 1
ATOM 775 O O . ILE A 1 93 ? -32.038 6.610 5.595 1.00 43.31 93 ILE A O 1
ATOM 779 N N . VAL A 1 94 ? -33.029 7.295 7.424 1.00 46.16 94 VAL A N 1
ATOM 780 C CA . VAL A 1 94 ? -32.215 8.537 7.489 1.00 46.16 94 VAL A CA 1
ATOM 781 C C . VAL A 1 94 ? -30.687 8.280 7.458 1.00 46.16 94 VAL A C 1
ATOM 783 O O . VAL A 1 94 ? -29.933 9.102 6.942 1.00 46.16 94 VAL A O 1
ATOM 786 N N . LEU A 1 95 ? -30.209 7.111 7.915 1.00 43.03 95 LEU A N 1
ATOM 787 C CA . LEU A 1 95 ? -28.817 6.653 7.704 1.00 43.03 95 LEU A CA 1
ATOM 788 C C . LEU A 1 95 ? -28.593 5.938 6.353 1.00 43.03 95 LEU A C 1
ATOM 790 O O . LEU A 1 95 ? -27.474 5.920 5.849 1.00 43.03 95 LEU A O 1
ATOM 794 N N . SER A 1 96 ? -29.634 5.350 5.764 1.00 40.50 96 SER A N 1
ATOM 795 C CA . SER A 1 96 ? -29.607 4.689 4.452 1.00 40.50 96 SER A CA 1
ATOM 796 C C . SER A 1 96 ? -29.713 5.686 3.285 1.00 40.50 96 SER A C 1
ATOM 798 O O . SER A 1 96 ? -29.014 5.512 2.291 1.00 40.50 96 SER A O 1
ATOM 800 N N . ASP A 1 97 ? -30.442 6.794 3.423 1.00 43.09 97 ASP A N 1
ATOM 801 C CA . ASP A 1 97 ? -30.437 7.916 2.481 1.00 43.09 97 ASP A CA 1
ATOM 802 C C . ASP A 1 97 ? -29.078 8.627 2.476 1.00 43.09 97 ASP A C 1
ATOM 804 O O . ASP A 1 97 ? -28.625 9.037 1.413 1.00 43.09 97 ASP A O 1
ATOM 808 N N . ALA A 1 98 ? -28.336 8.639 3.593 1.00 45.53 98 ALA A N 1
ATOM 809 C CA . ALA A 1 98 ? -26.920 9.033 3.594 1.00 45.53 98 ALA A CA 1
ATOM 810 C C . ALA A 1 98 ? -26.027 8.076 2.767 1.00 45.53 98 ALA A C 1
ATOM 812 O O . ALA A 1 98 ? -24.967 8.477 2.288 1.00 45.53 98 ALA A O 1
ATOM 813 N N . CYS A 1 99 ? -26.462 6.829 2.548 1.00 43.09 99 CYS A N 1
ATOM 814 C CA . CYS A 1 99 ? -25.816 5.855 1.662 1.00 43.09 99 CYS A CA 1
ATOM 815 C C . CYS A 1 99 ? -26.356 5.861 0.219 1.00 43.09 99 CYS A C 1
ATOM 817 O O . CYS A 1 99 ? -25.699 5.293 -0.654 1.00 43.09 99 CYS A O 1
ATOM 819 N N . ARG A 1 100 ? -27.502 6.500 -0.069 1.00 45.56 100 ARG A N 1
ATOM 820 C CA . ARG A 1 100 ? -28.051 6.624 -1.437 1.00 45.56 100 ARG A CA 1
ATOM 821 C C . ARG A 1 100 ? -27.479 7.802 -2.229 1.00 45.56 100 ARG A C 1
ATOM 823 O O . ARG A 1 100 ? -27.751 7.913 -3.422 1.00 45.56 100 ARG A O 1
ATOM 830 N N . PHE A 1 101 ? -26.610 8.620 -1.637 1.00 47.19 101 PHE A N 1
ATOM 831 C CA . PHE A 1 101 ? -25.845 9.626 -2.371 1.00 47.19 101 PHE A CA 1
ATOM 832 C C . PHE A 1 101 ? -24.592 9.011 -3.005 1.00 47.19 101 PHE A C 1
ATOM 834 O O . PHE A 1 101 ? -23.479 9.141 -2.500 1.00 47.19 101 PHE A O 1
ATOM 841 N N . GLN A 1 102 ? -24.752 8.411 -4.187 1.00 51.56 102 GLN A N 1
ATOM 842 C CA . GLN A 1 102 ? -23.628 8.256 -5.122 1.00 51.56 102 GLN A CA 1
ATOM 843 C C . GLN A 1 102 ? -23.041 9.620 -5.565 1.00 51.56 102 GLN A C 1
ATOM 845 O O . GLN A 1 102 ? -21.968 9.648 -6.169 1.00 51.56 102 GLN A O 1
ATOM 850 N N . GLU A 1 103 ? -23.687 10.742 -5.222 1.00 54.25 103 GLU A N 1
ATOM 851 C CA . GLU A 1 103 ? -23.350 12.085 -5.710 1.00 54.25 103 GLU A CA 1
ATOM 852 C C . GLU A 1 103 ? -22.555 12.965 -4.725 1.00 54.25 103 GLU A C 1
ATOM 854 O O . GLU A 1 103 ? -21.874 13.882 -5.181 1.00 54.25 103 GLU A O 1
ATOM 859 N N . ASP A 1 104 ? -22.522 12.675 -3.414 1.00 72.50 104 ASP A N 1
ATOM 860 C CA . ASP A 1 104 ? -21.750 13.487 -2.452 1.00 72.50 104 ASP A CA 1
ATOM 861 C C . ASP A 1 104 ? -20.437 12.805 -2.023 1.00 72.50 104 ASP A C 1
ATOM 863 O O . ASP A 1 104 ? -20.298 12.197 -0.955 1.00 72.50 104 ASP A O 1
ATOM 867 N N . GLN A 1 105 ? -19.431 12.914 -2.898 1.00 77.69 105 GLN A N 1
ATOM 868 C CA . GLN A 1 105 ? -18.067 12.438 -2.632 1.00 77.69 105 GLN A CA 1
ATOM 869 C C . GLN A 1 105 ? -17.435 13.115 -1.400 1.00 77.69 105 GLN A C 1
ATOM 871 O O . GLN A 1 105 ? -16.553 12.528 -0.766 1.00 77.69 105 GLN A O 1
ATOM 876 N N . GLU A 1 106 ? -17.853 14.336 -1.047 1.00 81.81 106 GLU A N 1
ATOM 877 C CA . GLU A 1 106 ? -17.301 15.056 0.101 1.00 81.81 106 GLU A CA 1
ATOM 878 C C . GLU A 1 106 ? -17.831 14.500 1.420 1.00 81.81 106 GLU A C 1
ATOM 880 O O . GLU A 1 106 ? -17.042 14.273 2.345 1.00 81.81 106 GLU A O 1
ATOM 885 N N . MET A 1 107 ? -19.134 14.213 1.487 1.00 82.31 107 MET A N 1
ATOM 886 C CA . MET A 1 107 ? -19.745 13.543 2.634 1.00 82.31 107 MET A CA 1
ATOM 887 C C . MET A 1 107 ? -19.146 12.151 2.839 1.00 82.31 107 MET A C 1
ATOM 889 O O . MET A 1 107 ? -18.744 11.814 3.955 1.00 82.31 107 MET A O 1
ATOM 893 N N . ALA A 1 108 ? -19.005 11.365 1.767 1.00 82.19 108 ALA A N 1
ATOM 894 C CA . ALA A 1 108 ? -18.392 10.040 1.837 1.00 82.19 108 ALA A CA 1
ATOM 895 C C . ALA A 1 108 ? -16.955 10.100 2.385 1.00 82.19 108 ALA A C 1
ATOM 897 O O . ALA A 1 108 ? -16.579 9.300 3.246 1.00 82.19 108 ALA A O 1
ATOM 898 N N . ARG A 1 109 ? -16.160 11.083 1.942 1.00 85.00 109 ARG A N 1
ATOM 899 C CA . ARG A 1 109 ? -14.810 11.312 2.472 1.00 85.00 109 ARG A CA 1
ATOM 900 C C . ARG A 1 109 ? -14.841 11.668 3.958 1.00 85.00 109 ARG A C 1
ATOM 902 O O . ARG A 1 109 ? -14.058 11.114 4.723 1.00 85.00 109 ARG A O 1
ATOM 909 N N . ASP A 1 110 ? -15.726 12.574 4.380 1.00 85.44 110 ASP A N 1
ATOM 910 C CA . ASP A 1 110 ? -15.829 12.974 5.790 1.00 85.44 110 ASP A CA 1
ATOM 911 C C . ASP A 1 110 ? -16.225 11.796 6.694 1.00 85.44 110 ASP A C 1
ATOM 913 O O . ASP A 1 110 ? -15.656 11.635 7.772 1.00 85.44 110 ASP A O 1
ATOM 917 N N . LEU A 1 111 ? -17.131 10.925 6.238 1.00 84.88 111 LEU A N 1
ATOM 918 C CA . LEU A 1 111 ? -17.520 9.710 6.959 1.00 84.88 111 LEU A CA 1
ATOM 919 C C . LEU A 1 111 ? -16.364 8.710 7.086 1.00 84.88 111 LEU A C 1
ATOM 921 O O . LEU A 1 111 ? -16.153 8.165 8.170 1.00 84.88 111 LEU A O 1
ATOM 925 N N . VAL A 1 112 ? -15.581 8.498 6.022 1.00 89.12 112 VAL A N 1
ATOM 926 C CA . VAL A 1 112 ? -14.392 7.629 6.075 1.00 89.12 112 VAL A CA 1
ATOM 927 C C . VAL A 1 112 ? -13.333 8.197 7.019 1.00 89.12 112 VAL A C 1
ATOM 929 O O . VAL A 1 112 ? -12.783 7.460 7.838 1.00 89.12 112 VAL A O 1
ATOM 932 N N . GLU A 1 113 ? -13.083 9.508 6.976 1.00 89.12 113 GLU A N 1
ATOM 933 C CA . GLU A 1 113 ? -12.147 10.161 7.894 1.00 89.12 113 GLU A CA 1
ATOM 934 C C . GLU A 1 113 ? -12.606 10.035 9.357 1.00 89.12 113 GLU A C 1
ATOM 936 O O . GLU A 1 113 ? -11.795 9.737 10.235 1.00 89.12 113 GLU A O 1
ATOM 941 N N . ARG A 1 114 ? -13.908 10.187 9.632 1.00 86.19 114 ARG A N 1
ATOM 942 C CA . ARG A 1 114 ? -14.480 9.958 10.970 1.00 86.19 114 ARG A CA 1
ATOM 943 C C . ARG A 1 114 ? -14.326 8.512 11.425 1.00 86.19 114 ARG A C 1
ATOM 945 O O . ARG A 1 114 ? -13.979 8.276 12.579 1.00 86.19 114 ARG A O 1
ATOM 952 N N . ALA A 1 115 ? -14.574 7.550 10.539 1.00 88.56 115 ALA A N 1
ATOM 953 C CA . ALA A 1 115 ? -14.433 6.133 10.854 1.00 88.56 115 ALA A CA 1
ATOM 954 C C . ALA A 1 115 ? -12.982 5.795 11.231 1.00 88.56 115 ALA A C 1
ATOM 956 O O . ALA A 1 115 ? -12.742 5.174 12.266 1.00 88.56 115 ALA A O 1
ATOM 957 N N . LEU A 1 116 ? -12.011 6.268 10.442 1.00 90.94 116 LEU A N 1
ATOM 958 C CA . LEU A 1 116 ? -10.587 6.092 10.734 1.00 90.94 116 LEU A CA 1
ATOM 959 C C . LEU A 1 116 ? -10.176 6.773 12.038 1.00 90.94 116 LEU A C 1
ATOM 961 O O . LEU A 1 116 ? -9.452 6.169 12.824 1.00 90.94 116 LEU A O 1
ATOM 965 N N . TYR A 1 117 ? -10.667 7.988 12.300 1.00 88.69 117 TYR A N 1
ATOM 966 C CA . TYR A 1 117 ? -10.439 8.671 13.572 1.00 88.69 117 TYR A CA 1
ATOM 967 C C . TYR A 1 117 ? -10.950 7.852 14.763 1.00 88.69 117 TYR A C 1
ATOM 969 O O . TYR A 1 117 ? -10.230 7.677 15.748 1.00 88.69 117 TYR A O 1
ATOM 977 N N . SER A 1 118 ? -12.174 7.321 14.676 1.00 87.31 118 SER A N 1
ATOM 978 C CA . SER A 1 118 ? -12.752 6.501 15.744 1.00 87.31 118 SER A CA 1
ATOM 979 C C . SER A 1 118 ? -11.985 5.198 15.960 1.00 87.31 118 SER A C 1
ATOM 981 O O . SER A 1 118 ? -11.725 4.833 17.106 1.00 87.31 118 SER A O 1
ATOM 983 N N . MET A 1 119 ? -11.569 4.526 14.883 1.00 89.94 119 MET A N 1
ATOM 984 C CA . MET A 1 119 ? -10.742 3.318 14.959 1.00 89.94 119 MET A CA 1
ATOM 985 C C . MET A 1 119 ? -9.366 3.606 15.565 1.00 89.94 119 MET A C 1
ATOM 987 O O . MET A 1 119 ? -8.922 2.878 16.447 1.00 89.94 119 MET A O 1
ATOM 991 N N . GLU A 1 120 ? -8.728 4.709 15.173 1.00 91.00 120 GLU A N 1
ATOM 992 C CA . GLU A 1 120 ? -7.449 5.142 15.734 1.00 91.00 120 GLU A CA 1
ATOM 993 C C . GLU A 1 120 ? -7.546 5.482 17.229 1.00 91.00 120 GLU A C 1
ATOM 995 O O . GLU A 1 120 ? -6.668 5.124 18.016 1.00 91.00 120 GLU A O 1
ATOM 1000 N N . CYS A 1 121 ? -8.644 6.103 17.668 1.00 87.44 121 CYS A N 1
ATOM 1001 C CA . CYS A 1 121 ? -8.880 6.347 19.090 1.00 87.44 121 CYS A CA 1
ATOM 1002 C C . CYS A 1 121 ? -9.047 5.058 19.910 1.00 87.44 121 CYS A C 1
ATOM 1004 O O . CYS A 1 121 ? -8.815 5.094 21.126 1.00 87.44 121 CYS A O 1
ATOM 1006 N N . ALA A 1 122 ? -9.454 3.965 19.258 1.00 89.94 122 ALA A N 1
ATOM 1007 C CA . ALA A 1 122 ? -9.675 2.650 19.846 1.00 89.94 122 ALA A CA 1
ATOM 1008 C C . ALA A 1 122 ? -8.433 1.742 19.815 1.00 89.94 122 ALA A C 1
ATOM 1010 O O . ALA A 1 122 ? -8.483 0.646 20.375 1.00 89.94 122 ALA A O 1
ATOM 1011 N N . PHE A 1 123 ? -7.327 2.174 19.195 1.00 92.00 123 PHE A N 1
ATOM 1012 C CA . PHE A 1 123 ? -6.107 1.373 19.119 1.00 92.00 123 PHE A CA 1
ATOM 1013 C C . PHE A 1 123 ? -5.579 0.978 20.496 1.00 92.00 123 PHE A C 1
ATOM 1015 O O . PHE A 1 123 ? -5.543 1.769 21.444 1.00 92.00 123 PHE A O 1
ATOM 1022 N N . HIS A 1 124 ? -5.098 -0.261 20.570 1.00 92.56 124 HIS A N 1
ATOM 1023 C CA . HIS A 1 124 ? -4.364 -0.742 21.724 1.00 92.56 124 HIS A CA 1
ATOM 1024 C C . HIS A 1 124 ? -3.062 0.072 21.860 1.00 92.56 124 HIS A C 1
ATOM 1026 O O . HIS A 1 124 ? -2.428 0.346 20.844 1.00 92.56 124 HIS A O 1
ATOM 1032 N N . PRO A 1 125 ? -2.585 0.426 23.069 1.00 90.12 125 PRO A N 1
ATOM 1033 C CA . PRO A 1 125 ? -1.370 1.238 23.235 1.00 90.12 125 PRO A CA 1
ATOM 1034 C C . PRO A 1 125 ? -0.104 0.668 22.574 1.00 90.12 125 PRO A C 1
ATOM 1036 O O . PRO A 1 125 ? 0.799 1.415 22.212 1.00 90.12 125 PRO A O 1
ATOM 1039 N N . LEU A 1 126 ? -0.038 -0.659 22.422 1.00 91.19 126 LEU A N 1
ATOM 1040 C CA . LEU A 1 126 ? 1.060 -1.361 21.739 1.00 91.19 126 LEU A CA 1
ATOM 1041 C C . LEU A 1 126 ? 0.883 -1.451 20.215 1.00 91.19 126 LEU A C 1
ATOM 1043 O O . LEU A 1 126 ? 1.798 -1.895 19.523 1.00 91.19 126 LEU A O 1
ATOM 1047 N N . PHE A 1 127 ? -0.280 -1.072 19.687 1.00 91.81 127 PHE A N 1
ATOM 1048 C CA . PHE A 1 127 ? -0.530 -1.063 18.256 1.00 91.81 127 PHE A CA 1
ATOM 1049 C C . PHE A 1 127 ? 0.128 0.169 17.634 1.00 91.81 127 PHE A C 1
ATOM 1051 O O . PHE A 1 127 ? -0.233 1.310 17.922 1.00 91.81 127 PHE A O 1
ATOM 1058 N N . SER A 1 128 ? 1.112 -0.069 16.773 1.00 89.44 128 SER A N 1
ATOM 1059 C CA . SER A 1 128 ? 1.841 0.971 16.057 1.00 89.44 128 SER A CA 1
ATOM 1060 C C . SER A 1 128 ? 1.666 0.806 14.556 1.00 89.44 128 SER A C 1
ATOM 1062 O O . SER A 1 128 ? 1.992 -0.238 13.993 1.00 89.44 128 SER A O 1
ATOM 1064 N N . LEU A 1 129 ? 1.209 1.877 13.906 1.00 87.94 129 LEU A N 1
ATOM 1065 C CA . LEU A 1 129 ? 1.050 1.950 12.452 1.00 87.94 129 LEU A CA 1
ATOM 1066 C C . LEU A 1 129 ? 2.386 2.016 11.699 1.00 87.94 129 LEU A C 1
ATOM 1068 O O . LEU A 1 129 ? 2.420 1.805 10.494 1.00 87.94 129 LEU A O 1
ATOM 1072 N N . THR A 1 130 ? 3.483 2.359 12.377 1.00 85.06 130 THR A N 1
ATOM 1073 C CA . THR A 1 130 ? 4.778 2.617 11.726 1.00 85.06 130 THR A CA 1
ATOM 1074 C C . THR A 1 130 ? 5.825 1.550 12.008 1.00 85.06 130 THR A C 1
ATOM 1076 O O . THR A 1 130 ? 6.881 1.577 11.388 1.00 85.06 130 THR A O 1
ATOM 1079 N N . SER A 1 131 ? 5.583 0.640 12.956 1.00 85.44 131 SER A N 1
ATOM 1080 C CA . SER A 1 131 ? 6.580 -0.369 13.335 1.00 85.44 131 SER A CA 1
ATOM 1081 C C . SER A 1 131 ? 6.706 -1.506 12.321 1.00 85.44 131 SER A C 1
ATOM 1083 O O . SER A 1 131 ? 7.716 -2.200 12.324 1.00 85.44 131 SER A O 1
ATOM 1085 N N . GLY A 1 132 ? 5.676 -1.747 11.500 1.00 87.50 132 GLY A N 1
ATOM 108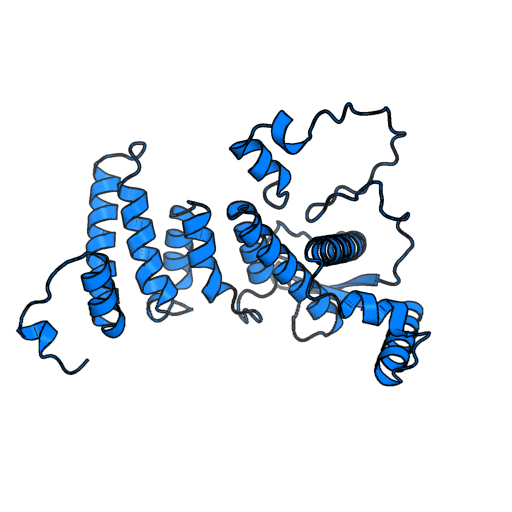6 C CA . GLY A 1 132 ? 5.615 -2.907 10.602 1.00 87.50 132 GLY A CA 1
ATOM 1087 C C . GLY A 1 132 ? 5.531 -4.262 11.323 1.00 87.50 132 GLY A C 1
ATOM 1088 O O . GLY A 1 132 ? 5.563 -5.302 10.669 1.00 87.50 132 GLY A O 1
ATOM 1089 N N . ALA A 1 133 ? 5.400 -4.273 12.656 1.00 92.62 133 ALA A N 1
ATOM 1090 C CA . ALA A 1 133 ? 5.355 -5.481 13.488 1.00 92.62 133 ALA A CA 1
ATOM 1091 C C . ALA A 1 133 ? 3.934 -5.858 13.946 1.00 92.62 133 ALA A C 1
ATOM 1093 O O . ALA A 1 133 ? 3.731 -6.912 14.547 1.00 92.62 133 ALA A O 1
ATOM 1094 N N . CYS A 1 134 ? 2.946 -5.000 13.682 1.00 94.50 134 CYS A N 1
ATOM 1095 C CA . CYS A 1 134 ? 1.554 -5.262 14.027 1.00 94.50 134 CYS A CA 1
ATOM 1096 C C . CYS A 1 134 ? 0.869 -6.038 12.901 1.00 94.50 134 CYS A C 1
ATOM 1098 O O . CYS A 1 134 ? 1.067 -5.734 11.724 1.00 94.50 134 CYS A O 1
ATOM 1100 N N . ARG A 1 135 ? 0.066 -7.037 13.265 1.00 95.19 135 ARG A N 1
ATOM 1101 C CA . ARG A 1 135 ? -0.712 -7.864 12.343 1.00 95.19 135 ARG A CA 1
ATOM 1102 C C . ARG A 1 135 ? -2.190 -7.792 12.684 1.00 95.19 135 ARG A C 1
ATOM 1104 O O . ARG A 1 135 ? -2.559 -7.709 13.859 1.00 95.19 135 ARG A O 1
ATOM 1111 N N . LEU A 1 136 ? -3.019 -7.819 11.649 1.00 95.25 136 LEU A N 1
ATOM 1112 C CA . LEU A 1 136 ? -4.467 -7.718 11.771 1.00 95.25 136 LEU A CA 1
ATOM 1113 C C . LEU A 1 136 ? -5.115 -8.687 10.780 1.00 95.25 136 LEU A C 1
ATOM 1115 O O . LEU A 1 136 ? -5.091 -8.435 9.588 1.00 95.25 136 LEU A O 1
ATOM 1119 N N . ASP A 1 137 ? -5.692 -9.783 11.261 1.00 94.88 137 ASP A N 1
ATOM 1120 C CA . ASP A 1 137 ? -6.305 -10.806 10.397 1.00 94.88 137 ASP A CA 1
ATOM 1121 C C . ASP A 1 137 ? -7.564 -10.259 9.705 1.00 94.88 137 ASP A C 1
ATOM 1123 O O . ASP A 1 137 ? -8.521 -9.883 10.393 1.00 94.88 137 ASP A O 1
ATOM 1127 N N . TYR A 1 138 ? -7.570 -10.210 8.369 1.00 94.88 138 TYR A N 1
ATOM 1128 C CA . TYR A 1 138 ? -8.693 -9.704 7.569 1.00 94.88 138 TYR A CA 1
ATOM 1129 C C . TYR A 1 138 ? -9.952 -10.572 7.650 1.00 94.88 138 TYR A C 1
ATOM 1131 O O . TYR A 1 138 ? -11.064 -10.073 7.463 1.00 94.88 138 TYR A O 1
ATOM 1139 N N . ARG A 1 139 ? -9.813 -11.868 7.951 1.00 93.31 139 ARG A N 1
ATOM 1140 C CA . ARG A 1 139 ? -10.947 -12.808 8.003 1.00 93.31 139 ARG A CA 1
ATOM 1141 C C . ARG A 1 139 ? -11.885 -12.513 9.171 1.00 93.31 139 ARG A C 1
ATOM 1143 O O . ARG A 1 139 ? -13.031 -12.955 9.159 1.00 93.31 139 ARG A O 1
ATOM 1150 N N . ARG A 1 140 ? -11.416 -11.757 10.171 1.00 92.81 140 ARG A N 1
ATOM 1151 C CA . ARG A 1 140 ? -12.242 -11.266 11.278 1.00 92.81 140 ARG A CA 1
ATOM 1152 C C . ARG A 1 140 ? -13.135 -10.114 10.797 1.00 92.81 140 ARG A C 1
ATOM 1154 O O . ARG A 1 140 ? -12.600 -9.088 10.363 1.00 92.81 140 ARG A O 1
ATOM 1161 N N . PRO A 1 141 ? -14.471 -10.234 10.893 1.00 88.69 141 PRO A N 1
ATOM 1162 C CA . PRO A 1 141 ? -15.396 -9.190 10.449 1.00 88.69 141 PRO A CA 1
ATOM 1163 C C . PRO A 1 141 ? -15.118 -7.813 11.066 1.00 88.69 141 PRO A C 1
ATOM 1165 O O . PRO A 1 141 ? -15.233 -6.795 10.385 1.00 88.69 141 PRO A O 1
ATOM 1168 N N . GLU A 1 142 ? -14.699 -7.779 12.330 1.00 89.56 142 GLU A N 1
ATOM 1169 C CA . GLU A 1 142 ? -14.400 -6.554 13.074 1.00 89.56 142 GLU A CA 1
ATOM 1170 C C . GLU A 1 142 ? -13.202 -5.821 12.457 1.00 89.56 142 GLU A C 1
ATOM 1172 O O . GLU A 1 142 ? -13.244 -4.613 12.220 1.00 89.56 142 GLU A O 1
ATOM 1177 N N . ASN A 1 143 ? -12.157 -6.571 12.097 1.00 94.38 143 ASN A N 1
ATOM 1178 C CA . ASN A 1 143 ? -10.945 -6.042 11.474 1.00 94.38 143 ASN A CA 1
ATOM 1179 C C . ASN A 1 143 ? -11.179 -5.573 10.039 1.00 94.38 143 ASN A C 1
ATOM 1181 O O . ASN A 1 143 ? -10.574 -4.592 9.599 1.00 94.38 143 ASN A O 1
ATOM 1185 N N . ARG A 1 144 ? -12.068 -6.252 9.307 1.00 93.06 144 ARG A N 1
ATOM 1186 C CA . ARG A 1 144 ? -12.377 -5.943 7.908 1.00 93.06 144 ARG A CA 1
ATOM 1187 C C . ARG A 1 144 ? -12.803 -4.488 7.716 1.00 93.06 144 ARG A C 1
ATOM 1189 O O . ARG A 1 144 ? -12.428 -3.866 6.722 1.00 93.06 144 ARG A O 1
ATOM 1196 N N . SER A 1 145 ? -13.539 -3.930 8.677 1.00 90.88 145 SER A N 1
ATOM 1197 C CA . SER A 1 145 ? -13.975 -2.529 8.656 1.00 90.88 145 SER A CA 1
ATOM 1198 C C . SER A 1 145 ? -12.798 -1.547 8.529 1.00 90.88 145 SER A C 1
ATOM 1200 O O . SER A 1 145 ? -12.853 -0.613 7.724 1.00 90.88 145 SER A O 1
ATOM 1202 N N . PHE A 1 146 ? -11.693 -1.808 9.234 1.00 93.88 146 PHE A N 1
ATOM 1203 C CA . PHE A 1 146 ? -10.490 -0.979 9.204 1.00 93.88 146 PHE A CA 1
ATOM 1204 C C . PHE A 1 146 ? -9.761 -1.068 7.864 1.00 93.88 146 PHE A C 1
ATOM 1206 O O . PHE A 1 146 ? -9.415 -0.039 7.285 1.00 93.88 146 PHE A O 1
ATOM 1213 N N . TYR A 1 147 ? -9.605 -2.276 7.318 1.00 94.88 147 TYR A N 1
ATOM 1214 C CA . TYR A 1 147 ? -9.032 -2.484 5.985 1.00 94.88 147 TYR A CA 1
ATOM 1215 C C . TYR A 1 147 ? -9.794 -1.721 4.901 1.00 94.88 147 TYR A C 1
ATOM 1217 O O . TYR A 1 147 ? -9.198 -1.015 4.086 1.00 94.88 147 TYR A O 1
ATOM 1225 N N . LEU A 1 148 ? -11.125 -1.824 4.912 1.00 93.00 148 LEU A N 1
ATOM 1226 C CA . LEU A 1 148 ? -11.973 -1.142 3.939 1.00 93.00 148 LEU A CA 1
ATOM 1227 C C . LEU A 1 148 ? -11.904 0.381 4.097 1.00 93.00 148 LEU A C 1
ATOM 1229 O O . LEU A 1 148 ? -11.828 1.090 3.094 1.00 93.00 148 LEU A O 1
ATOM 1233 N N . ALA A 1 149 ? -11.877 0.893 5.329 1.00 92.56 149 ALA A N 1
ATOM 1234 C CA . ALA A 1 149 ? -11.729 2.323 5.579 1.00 92.56 149 ALA A CA 1
ATOM 1235 C C . ALA A 1 149 ? -10.369 2.857 5.098 1.00 92.56 149 ALA A C 1
ATOM 1237 O O . ALA A 1 149 ? -10.325 3.893 4.431 1.00 92.56 149 ALA A O 1
ATOM 1238 N N . LEU A 1 150 ? -9.271 2.134 5.358 1.00 95.50 150 LEU A N 1
ATOM 1239 C CA . LEU A 1 150 ? -7.939 2.485 4.854 1.00 95.50 150 LEU A CA 1
ATOM 1240 C C . LEU A 1 150 ? -7.904 2.495 3.321 1.00 95.50 150 LEU A C 1
ATOM 1242 O O . LEU A 1 150 ? -7.412 3.452 2.724 1.00 95.50 150 LEU A O 1
ATOM 1246 N N . TYR A 1 151 ? -8.461 1.465 2.681 1.00 94.81 151 TYR A N 1
ATOM 1247 C CA . TYR A 1 151 ? -8.505 1.360 1.222 1.00 94.81 151 TYR A CA 1
ATOM 1248 C C . TYR A 1 151 ? -9.339 2.478 0.581 1.00 94.81 151 TYR A C 1
ATOM 1250 O O . TYR A 1 151 ? -8.934 3.088 -0.414 1.00 94.81 151 TYR A O 1
ATOM 1258 N N . LYS A 1 152 ? -10.501 2.802 1.163 1.00 92.38 152 LYS A N 1
ATOM 1259 C CA . LYS A 1 152 ? -11.334 3.917 0.692 1.00 92.38 152 LYS A CA 1
ATOM 1260 C C . LYS A 1 152 ? -10.612 5.250 0.846 1.00 92.38 152 LYS A C 1
ATOM 1262 O O . LYS A 1 152 ? -10.610 6.038 -0.098 1.00 92.38 152 LYS A O 1
ATOM 1267 N N . GLN A 1 153 ? -9.938 5.475 1.973 1.00 93.06 153 GLN A N 1
ATOM 1268 C CA . GLN A 1 153 ? -9.140 6.682 2.174 1.00 93.06 153 GLN A CA 1
ATOM 1269 C C . GLN A 1 153 ? -7.996 6.783 1.162 1.00 93.06 153 GLN A C 1
ATOM 1271 O O . GLN A 1 153 ? -7.813 7.836 0.555 1.00 93.06 153 GLN A O 1
ATOM 1276 N N . MET A 1 154 ? -7.272 5.689 0.917 1.00 95.31 154 MET A N 1
ATOM 1277 C CA . MET A 1 154 ? -6.243 5.614 -0.123 1.00 95.31 154 MET A CA 1
ATOM 1278 C C . MET A 1 154 ? -6.799 6.005 -1.501 1.00 95.31 154 MET A C 1
ATOM 1280 O O . MET A 1 154 ? -6.216 6.845 -2.183 1.00 95.31 154 MET A O 1
ATOM 1284 N N . SER A 1 155 ? -7.958 5.459 -1.877 1.00 92.00 155 SER A N 1
ATOM 1285 C CA . SER A 1 155 ? -8.620 5.755 -3.155 1.00 92.00 155 SER A CA 1
ATOM 1286 C C . SER A 1 155 ? -9.012 7.235 -3.279 1.00 92.00 155 SER A C 1
ATOM 1288 O O . SER A 1 155 ? -8.869 7.843 -4.341 1.00 92.00 155 SER A O 1
ATOM 1290 N N . PHE A 1 156 ? -9.493 7.856 -2.195 1.00 91.31 156 PHE A N 1
ATOM 1291 C CA . PHE A 1 156 ? -9.790 9.293 -2.181 1.00 91.31 156 PHE A CA 1
ATOM 1292 C C . PHE A 1 156 ? -8.527 10.150 -2.308 1.00 91.31 156 PHE A C 1
ATOM 1294 O O . PHE A 1 156 ? -8.533 11.154 -3.021 1.00 91.31 156 PHE A O 1
ATOM 1301 N N . LEU A 1 157 ? -7.438 9.759 -1.643 1.00 91.75 157 LEU A N 1
ATOM 1302 C CA . LEU A 1 157 ? -6.148 10.449 -1.715 1.00 91.75 157 LEU A CA 1
ATOM 1303 C C . LEU A 1 157 ? -5.557 10.412 -3.124 1.00 91.75 157 LEU A C 1
ATOM 1305 O O . LEU A 1 157 ? -5.043 11.423 -3.607 1.00 91.75 157 LEU A O 1
ATOM 1309 N N . GLU A 1 158 ? -5.683 9.274 -3.799 1.00 91.12 158 GLU A N 1
ATOM 1310 C CA . GLU A 1 158 ? -5.243 9.115 -5.178 1.00 91.12 158 GLU A CA 1
ATOM 1311 C C . GLU A 1 158 ? -5.983 10.080 -6.122 1.00 91.12 158 GLU A C 1
ATOM 1313 O O . GLU A 1 158 ? -5.344 10.817 -6.883 1.00 91.12 158 GLU A O 1
ATOM 1318 N N . LYS A 1 159 ? -7.320 10.141 -6.017 1.00 89.38 159 LYS A N 1
ATOM 1319 C CA . LYS A 1 159 ? -8.170 11.062 -6.796 1.00 89.38 159 LYS A CA 1
ATOM 1320 C C . LYS A 1 159 ? -7.896 12.532 -6.479 1.00 89.38 159 LYS A C 1
ATOM 1322 O O . LYS A 1 159 ? -8.001 13.380 -7.358 1.00 89.38 159 LYS A O 1
ATOM 1327 N N . ARG A 1 160 ? -7.499 12.840 -5.240 1.00 89.00 160 ARG A N 1
ATOM 1328 C CA . ARG A 1 160 ? -7.114 14.192 -4.796 1.00 89.00 160 ARG A CA 1
ATOM 1329 C C . ARG A 1 160 ? -5.719 14.614 -5.284 1.00 89.00 160 ARG A C 1
ATOM 1331 O O . ARG A 1 160 ? -5.304 15.741 -5.031 1.00 89.00 160 ARG A O 1
ATOM 1338 N N . GLY A 1 161 ? -4.974 13.733 -5.953 1.00 88.88 161 GLY A N 1
ATOM 1339 C CA . GLY A 1 161 ? -3.618 14.035 -6.410 1.00 88.88 161 GLY A CA 1
ATOM 1340 C C . GLY A 1 161 ? -2.580 14.016 -5.287 1.00 88.88 161 GLY A C 1
ATOM 1341 O O . GLY A 1 161 ? -1.586 14.731 -5.365 1.00 88.88 161 GLY A O 1
ATOM 1342 N N . CYS A 1 162 ? -2.795 13.195 -4.253 1.00 92.94 162 CYS A N 1
ATOM 1343 C CA . CYS A 1 162 ? -1.836 12.938 -3.173 1.00 92.94 162 CYS A CA 1
ATOM 1344 C C . CYS A 1 162 ? -1.255 11.511 -3.288 1.00 92.94 162 CYS A C 1
ATOM 1346 O O . CYS A 1 162 ? -1.537 10.659 -2.436 1.00 92.94 162 CYS A O 1
ATOM 1348 N N . PRO A 1 163 ? -0.509 11.189 -4.367 1.00 93.38 163 PRO A N 1
ATOM 1349 C CA . PRO A 1 163 ? -0.041 9.830 -4.617 1.00 93.38 163 PRO A CA 1
ATOM 1350 C C . PRO A 1 163 ? 0.973 9.348 -3.577 1.00 93.38 163 PRO A C 1
ATOM 1352 O O . PRO A 1 163 ? 1.029 8.150 -3.314 1.00 93.38 163 PRO A O 1
ATOM 1355 N N . ARG A 1 164 ? 1.762 10.236 -2.948 1.00 93.56 164 ARG A N 1
ATOM 1356 C CA . ARG A 1 164 ? 2.715 9.806 -1.913 1.00 93.56 164 ARG A CA 1
ATOM 1357 C C . ARG A 1 164 ? 1.988 9.378 -0.654 1.00 93.56 164 ARG A C 1
ATOM 1359 O O . ARG A 1 164 ? 2.302 8.321 -0.124 1.00 93.56 164 ARG A O 1
ATOM 1366 N N . THR A 1 165 ? 1.012 10.150 -0.184 1.00 94.19 165 THR A N 1
ATOM 1367 C CA . THR A 1 165 ? 0.209 9.735 0.969 1.00 94.19 165 THR A CA 1
ATOM 1368 C C . THR A 1 165 ? -0.596 8.476 0.643 1.00 94.19 165 THR A C 1
ATOM 1370 O O . THR A 1 165 ? -0.623 7.566 1.466 1.00 94.19 165 THR A O 1
ATOM 1373 N N . ALA A 1 166 ? -1.174 8.362 -0.559 1.00 96.06 166 ALA A N 1
ATOM 1374 C CA . ALA A 1 166 ? -1.849 7.134 -0.990 1.00 96.06 166 ALA A CA 1
ATOM 1375 C C . ALA A 1 166 ? -0.908 5.911 -0.963 1.00 96.06 166 ALA A C 1
ATOM 1377 O O . ALA A 1 166 ? -1.278 4.866 -0.433 1.00 96.06 166 ALA A O 1
ATOM 1378 N N . LEU A 1 167 ? 0.335 6.053 -1.436 1.00 96.50 167 LEU A N 1
ATOM 1379 C CA . LEU A 1 167 ? 1.343 4.994 -1.362 1.00 96.50 167 LEU A CA 1
ATOM 1380 C C . LEU A 1 167 ? 1.622 4.551 0.084 1.00 96.50 167 LEU A C 1
ATOM 1382 O O . LEU A 1 167 ? 1.756 3.360 0.345 1.00 96.50 167 LEU A O 1
ATOM 1386 N N . GLU A 1 168 ? 1.690 5.476 1.040 1.00 95.69 168 GLU A N 1
ATOM 1387 C CA . GLU A 1 168 ? 1.909 5.114 2.447 1.00 95.69 168 GLU A CA 1
ATOM 1388 C C . GLU A 1 168 ? 0.719 4.363 3.056 1.00 95.69 168 GLU A C 1
ATOM 1390 O O . GLU A 1 168 ? 0.923 3.445 3.847 1.00 95.69 168 GLU A O 1
ATOM 1395 N N . TYR A 1 169 ? -0.512 4.686 2.648 1.00 95.75 169 TYR A N 1
ATOM 1396 C CA . TYR A 1 169 ? -1.684 3.881 3.004 1.00 95.75 169 TYR A CA 1
ATOM 1397 C C . TYR A 1 169 ? -1.622 2.488 2.369 1.00 95.75 169 TYR A C 1
ATOM 1399 O O . TYR A 1 169 ? -1.896 1.504 3.048 1.00 95.75 169 TYR A O 1
ATOM 1407 N N . CYS A 1 170 ? -1.207 2.385 1.104 1.00 96.62 170 CYS A N 1
ATOM 1408 C CA . CYS A 1 170 ? -1.018 1.100 0.432 1.00 96.62 170 CYS A CA 1
ATOM 1409 C C . CYS A 1 170 ? -0.004 0.215 1.173 1.00 96.62 170 CYS A C 1
ATOM 1411 O O . CYS A 1 170 ? -0.285 -0.948 1.458 1.00 96.62 170 CYS A O 1
ATOM 1413 N N . LYS A 1 171 ? 1.150 0.784 1.548 1.00 95.44 171 LYS A N 1
ATOM 1414 C CA . LYS A 1 171 ? 2.177 0.105 2.353 1.00 95.44 171 LYS A CA 1
ATOM 1415 C C . LYS A 1 171 ? 1.649 -0.309 3.723 1.00 95.44 171 LYS A C 1
ATOM 1417 O O . LYS A 1 171 ? 1.939 -1.413 4.170 1.00 95.44 171 LYS A O 1
ATOM 1422 N N . LEU A 1 172 ? 0.880 0.560 4.382 1.00 95.38 172 LEU A N 1
ATOM 1423 C CA . LEU A 1 172 ? 0.270 0.259 5.674 1.00 95.38 172 LEU A CA 1
ATOM 1424 C C . LEU A 1 172 ? -0.667 -0.945 5.562 1.00 95.38 172 LEU A C 1
ATOM 1426 O O . LEU A 1 172 ? -0.497 -1.890 6.322 1.00 95.38 172 LEU A O 1
ATOM 1430 N N . ILE A 1 173 ? -1.599 -0.937 4.604 1.00 96.12 173 ILE A N 1
ATOM 1431 C CA . ILE A 1 173 ? -2.539 -2.044 4.380 1.00 96.12 173 ILE A CA 1
ATOM 1432 C C . ILE A 1 173 ? -1.772 -3.347 4.135 1.00 96.12 173 ILE A C 1
ATOM 1434 O O . ILE A 1 173 ? -2.025 -4.333 4.823 1.00 96.12 173 ILE A O 1
ATOM 1438 N N . LEU A 1 174 ? -0.792 -3.327 3.225 1.00 95.31 174 LEU A N 1
ATOM 1439 C CA . LEU A 1 174 ? 0.032 -4.497 2.926 1.00 95.31 174 LEU A CA 1
ATOM 1440 C C . LEU A 1 174 ? 0.816 -4.976 4.162 1.00 95.31 174 LEU A C 1
ATOM 1442 O O . LEU A 1 174 ? 0.975 -6.171 4.368 1.00 95.31 174 LEU A O 1
ATOM 1446 N N . SER A 1 175 ? 1.273 -4.070 5.031 1.00 94.81 175 SER A N 1
ATOM 1447 C CA . SER A 1 175 ? 2.037 -4.441 6.232 1.00 94.81 175 SER A CA 1
ATOM 1448 C C . SER A 1 175 ? 1.219 -5.152 7.318 1.00 94.81 175 SER A C 1
ATOM 1450 O O . SER A 1 175 ? 1.805 -5.827 8.169 1.00 94.81 175 SER A O 1
ATOM 1452 N N . LEU A 1 176 ? -0.112 -5.000 7.313 1.00 95.38 176 LEU A N 1
ATOM 1453 C CA . LEU A 1 176 ? -0.989 -5.639 8.297 1.00 95.38 176 LEU A CA 1
ATOM 1454 C C . LEU A 1 176 ? -1.095 -7.152 8.069 1.00 95.38 176 LEU A C 1
ATOM 1456 O O . LEU A 1 176 ? -1.185 -7.903 9.043 1.00 95.38 176 LEU A O 1
ATOM 1460 N N . GLU A 1 177 ? -1.043 -7.589 6.810 1.00 94.25 177 GLU A N 1
ATOM 1461 C CA . GLU A 1 177 ? -1.098 -9.000 6.419 1.00 94.25 177 GLU A CA 1
ATOM 1462 C C . GLU A 1 177 ? -0.315 -9.225 5.106 1.00 94.25 177 GLU A C 1
ATOM 1464 O O . GLU A 1 177 ? -0.906 -9.401 4.039 1.00 94.25 177 GLU A O 1
ATOM 1469 N N . PRO A 1 178 ? 1.033 -9.183 5.163 1.00 92.06 178 PRO A N 1
ATOM 1470 C CA . PRO A 1 178 ? 1.885 -9.116 3.975 1.00 92.06 178 PRO A CA 1
ATOM 1471 C C . PRO A 1 178 ? 1.915 -10.397 3.148 1.00 92.06 178 PRO A C 1
ATOM 1473 O O . PRO A 1 178 ? 2.287 -10.313 1.981 1.00 92.06 178 PRO A O 1
ATOM 1476 N N . ASP A 1 179 ? 1.559 -11.546 3.735 1.00 90.31 179 ASP A N 1
ATOM 1477 C CA . ASP A 1 179 ? 1.602 -12.874 3.106 1.00 90.31 179 ASP A CA 1
ATOM 1478 C C . ASP A 1 179 ? 0.281 -13.234 2.402 1.00 90.31 179 ASP A C 1
ATOM 1480 O O . ASP A 1 179 ? 0.293 -13.719 1.269 1.00 90.31 179 ASP A O 1
ATOM 1484 N N . GLU A 1 180 ? -0.863 -12.919 3.005 1.00 92.81 180 GLU A N 1
ATOM 1485 C CA . GLU A 1 180 ? -2.164 -13.169 2.371 1.00 92.81 180 GLU A CA 1
ATOM 1486 C C . GLU A 1 180 ? -2.554 -12.053 1.394 1.00 92.81 180 GLU A C 1
ATOM 1488 O O . GLU A 1 180 ? -3.199 -12.335 0.391 1.00 92.81 180 GLU A O 1
ATOM 1493 N N . ASP A 1 181 ? -2.146 -10.802 1.658 1.00 94.56 181 ASP A N 1
ATOM 1494 C CA . ASP A 1 181 ? -2.523 -9.612 0.877 1.00 94.56 181 ASP A CA 1
ATOM 1495 C C . ASP A 1 181 ? -4.017 -9.611 0.465 1.00 94.56 181 ASP A C 1
ATOM 1497 O O . ASP A 1 181 ? -4.358 -9.658 -0.719 1.00 94.56 181 ASP A O 1
ATOM 1501 N N . PRO A 1 182 ? -4.949 -9.555 1.435 1.00 94.25 182 PRO A N 1
ATOM 1502 C CA . PRO A 1 182 ? -6.375 -9.819 1.208 1.00 94.25 182 PRO A CA 1
ATOM 1503 C C . PRO A 1 182 ? -7.072 -8.799 0.296 1.00 94.25 182 PRO A C 1
ATOM 1505 O O . PRO A 1 182 ? -8.177 -9.046 -0.186 1.00 94.25 182 PRO A O 1
ATOM 1508 N N . LEU A 1 183 ? -6.458 -7.630 0.091 1.00 94.44 183 LEU A N 1
ATOM 1509 C CA . LEU A 1 183 ? -6.945 -6.585 -0.812 1.00 94.44 183 LEU A CA 1
ATOM 1510 C C . LEU A 1 183 ? -6.127 -6.493 -2.110 1.00 94.44 183 LEU A C 1
ATOM 1512 O O . LEU A 1 183 ? -6.346 -5.565 -2.889 1.00 94.44 183 LEU A O 1
ATOM 1516 N N . CYS A 1 184 ? -5.210 -7.435 -2.342 1.00 94.62 184 CYS A N 1
ATOM 1517 C CA . CYS A 1 184 ? -4.316 -7.478 -3.497 1.00 94.62 184 CYS A CA 1
ATOM 1518 C C . CYS A 1 184 ? -3.565 -6.152 -3.708 1.00 94.62 184 CYS A C 1
ATOM 1520 O O . CYS A 1 184 ? -3.446 -5.658 -4.833 1.00 94.62 184 CYS A O 1
ATOM 1522 N N . MET A 1 185 ? -3.077 -5.545 -2.625 1.00 95.94 185 MET A N 1
ATOM 1523 C CA . MET A 1 185 ? -2.369 -4.269 -2.653 1.00 95.94 185 MET A CA 1
ATOM 1524 C C . MET A 1 185 ? -1.107 -4.320 -3.515 1.00 95.94 185 MET A C 1
ATOM 1526 O O . MET A 1 185 ? -0.725 -3.295 -4.084 1.00 95.94 185 MET A O 1
ATOM 1530 N N . LEU A 1 186 ? -0.490 -5.496 -3.676 1.00 94.06 186 LEU A N 1
ATOM 1531 C CA . LEU A 1 186 ? 0.620 -5.694 -4.610 1.00 94.06 186 LEU A CA 1
ATOM 1532 C C . LEU A 1 186 ? 0.255 -5.331 -6.058 1.00 94.06 186 LEU A C 1
ATOM 1534 O O . LEU A 1 186 ? 1.111 -4.844 -6.786 1.00 94.06 186 LEU A O 1
ATOM 1538 N N . LEU A 1 187 ? -1.003 -5.485 -6.479 1.00 94.06 187 LEU A N 1
ATOM 1539 C CA . LEU A 1 187 ? -1.436 -5.124 -7.837 1.00 94.06 187 LEU A CA 1
ATOM 1540 C C . LEU A 1 187 ? -1.592 -3.609 -8.052 1.00 94.06 187 LEU A C 1
ATOM 1542 O O . LEU A 1 187 ? -1.797 -3.167 -9.178 1.00 94.06 187 LEU A O 1
ATOM 1546 N N . LEU A 1 188 ? -1.536 -2.817 -6.977 1.00 94.62 188 LEU A N 1
ATOM 1547 C CA . LEU A 1 188 ? -1.717 -1.361 -7.007 1.00 94.62 188 LEU A CA 1
ATOM 1548 C C . LEU A 1 188 ? -0.444 -0.598 -6.627 1.00 94.62 188 LEU A C 1
ATOM 1550 O O . LEU A 1 188 ? -0.293 0.583 -6.960 1.00 94.62 188 LEU A O 1
ATOM 1554 N N . ILE A 1 189 ? 0.457 -1.242 -5.881 1.00 96.62 189 ILE A N 1
ATOM 1555 C CA . ILE A 1 189 ? 1.605 -0.576 -5.271 1.00 96.62 189 ILE A CA 1
ATOM 1556 C C . ILE A 1 189 ? 2.573 -0.019 -6.314 1.00 96.62 189 ILE A C 1
ATOM 1558 O O . ILE A 1 189 ? 3.133 1.057 -6.102 1.00 96.62 189 ILE A O 1
ATOM 1562 N N . ASP A 1 190 ? 2.750 -0.696 -7.447 1.00 96.12 190 ASP A N 1
ATOM 1563 C CA . ASP A 1 190 ? 3.631 -0.270 -8.531 1.00 96.12 190 ASP A CA 1
ATOM 1564 C C . ASP A 1 190 ? 3.130 1.036 -9.164 1.00 96.12 190 ASP A C 1
ATOM 1566 O O . ASP A 1 190 ? 3.883 2.014 -9.246 1.00 96.12 190 ASP A O 1
ATOM 1570 N N . HIS A 1 191 ? 1.832 1.104 -9.478 1.00 95.62 191 HIS A N 1
ATOM 1571 C CA . HIS A 1 191 ? 1.182 2.298 -10.012 1.00 95.62 191 HIS A CA 1
ATOM 1572 C C . HIS A 1 191 ? 1.325 3.499 -9.066 1.00 95.62 191 HIS A C 1
ATOM 1574 O O . HIS A 1 191 ? 1.770 4.581 -9.470 1.00 95.62 191 HIS A O 1
ATOM 1580 N N . LEU A 1 192 ? 0.994 3.312 -7.783 1.00 96.44 192 LEU A N 1
ATOM 1581 C CA . LEU A 1 192 ? 1.107 4.368 -6.773 1.00 96.44 192 LEU A CA 1
ATOM 1582 C C . LEU A 1 192 ? 2.560 4.809 -6.578 1.00 96.44 192 LEU A C 1
ATOM 1584 O O . LEU A 1 192 ? 2.828 6.001 -6.414 1.00 96.44 192 LEU A O 1
ATOM 1588 N N . THR A 1 193 ? 3.508 3.875 -6.642 1.00 96.94 193 THR A N 1
ATOM 1589 C CA . THR A 1 193 ? 4.933 4.166 -6.472 1.00 96.94 193 THR A CA 1
ATOM 1590 C C . THR A 1 193 ? 5.487 5.009 -7.619 1.00 96.94 193 THR A C 1
ATOM 1592 O O . THR A 1 193 ? 6.174 6.008 -7.369 1.00 96.94 193 THR A O 1
ATOM 1595 N N . LEU A 1 194 ? 5.138 4.670 -8.864 1.00 96.50 194 LEU A N 1
ATOM 1596 C CA . LEU A 1 194 ? 5.495 5.457 -10.046 1.00 96.50 194 LEU A CA 1
ATOM 1597 C C . LEU A 1 194 ? 4.908 6.870 -9.965 1.00 96.50 194 LEU A C 1
ATOM 1599 O O . LEU A 1 194 ? 5.633 7.854 -10.127 1.00 96.50 194 LEU A O 1
ATOM 1603 N N . ARG A 1 195 ? 3.620 6.998 -9.614 1.00 95.12 195 ARG A N 1
ATOM 1604 C CA . ARG A 1 195 ? 2.964 8.307 -9.446 1.00 95.12 195 ARG A CA 1
ATOM 1605 C C . ARG A 1 195 ? 3.565 9.142 -8.316 1.00 95.12 195 ARG A C 1
ATOM 1607 O O . ARG A 1 195 ? 3.683 10.360 -8.445 1.00 95.12 195 ARG A O 1
ATOM 1614 N N . ALA A 1 196 ? 3.975 8.501 -7.225 1.00 94.81 196 ALA A N 1
ATOM 1615 C CA . ALA A 1 196 ? 4.665 9.134 -6.103 1.00 94.81 196 ALA A CA 1
ATOM 1616 C C . ALA A 1 196 ? 6.116 9.549 -6.431 1.00 94.81 196 ALA A C 1
ATOM 1618 O O . ALA A 1 196 ? 6.737 10.273 -5.638 1.00 94.81 196 ALA A O 1
ATOM 1619 N N . ARG A 1 197 ? 6.636 9.119 -7.595 1.00 94.56 197 ARG A N 1
ATOM 1620 C CA . ARG A 1 197 ? 8.029 9.252 -8.051 1.00 94.56 197 ARG A CA 1
ATOM 1621 C C . ARG A 1 197 ? 9.037 8.620 -7.092 1.00 94.56 197 ARG A C 1
ATOM 1623 O O . ARG A 1 197 ? 10.109 9.174 -6.868 1.00 94.56 197 ARG A O 1
ATOM 1630 N N . ASN A 1 198 ? 8.673 7.495 -6.479 1.00 95.06 198 ASN A N 1
ATOM 1631 C CA . ASN A 1 198 ? 9.532 6.772 -5.542 1.00 95.06 198 ASN A CA 1
ATOM 1632 C C . ASN A 1 198 ? 10.098 5.501 -6.197 1.00 95.06 198 ASN A C 1
ATOM 1634 O O . ASN A 1 198 ? 9.819 4.384 -5.777 1.00 95.06 198 ASN A O 1
ATOM 1638 N N . TYR A 1 199 ? 10.854 5.680 -7.281 1.00 95.75 199 TYR A N 1
ATOM 1639 C CA . TYR A 1 199 ? 11.313 4.588 -8.149 1.00 95.75 199 TYR A CA 1
ATOM 1640 C C . TYR A 1 199 ? 12.214 3.584 -7.421 1.00 95.75 199 TYR A C 1
ATOM 1642 O O . TYR A 1 199 ? 12.078 2.379 -7.616 1.00 95.75 199 TYR A O 1
ATOM 1650 N N . GLU A 1 200 ? 13.075 4.076 -6.529 1.00 95.25 200 GLU A N 1
ATOM 1651 C CA . GLU A 1 200 ? 13.963 3.252 -5.703 1.00 95.25 200 GLU A CA 1
ATOM 1652 C C . GLU A 1 200 ? 13.184 2.261 -4.835 1.00 95.25 200 GLU A C 1
ATOM 1654 O O . GLU A 1 200 ? 13.565 1.097 -4.729 1.00 95.25 200 GLU A O 1
ATOM 1659 N N . TYR A 1 201 ? 12.060 2.696 -4.251 1.00 96.31 201 TYR A N 1
ATOM 1660 C CA . TYR A 1 201 ? 11.214 1.813 -3.455 1.00 96.31 201 TYR A CA 1
ATOM 1661 C C . TYR A 1 201 ? 10.627 0.674 -4.294 1.00 96.31 201 TYR A C 1
ATOM 1663 O O . TYR A 1 201 ? 10.647 -0.465 -3.832 1.00 96.31 201 TYR A O 1
ATOM 1671 N N . LEU A 1 202 ? 10.141 0.955 -5.512 1.00 97.31 202 LEU A N 1
ATOM 1672 C CA . LEU A 1 202 ? 9.592 -0.085 -6.393 1.00 97.31 202 LEU A CA 1
ATOM 1673 C C . LEU A 1 202 ? 10.663 -1.105 -6.780 1.00 97.31 202 LEU A C 1
ATOM 1675 O O . LEU A 1 202 ? 10.422 -2.306 -6.716 1.00 97.31 202 LEU A O 1
ATOM 1679 N N . ILE A 1 203 ? 11.851 -0.620 -7.147 1.00 96.88 203 ILE A N 1
ATOM 1680 C CA . ILE A 1 203 ? 12.984 -1.470 -7.520 1.00 96.88 203 ILE A CA 1
ATOM 1681 C C . ILE A 1 203 ? 13.392 -2.363 -6.347 1.00 96.88 203 ILE A C 1
ATOM 1683 O O . ILE A 1 203 ? 13.558 -3.568 -6.524 1.00 96.88 203 ILE A O 1
ATOM 1687 N N . ARG A 1 204 ? 13.517 -1.791 -5.145 1.00 97.25 204 ARG A N 1
ATOM 1688 C CA . ARG A 1 204 ? 13.867 -2.552 -3.944 1.00 97.25 204 ARG A CA 1
ATOM 1689 C C . ARG A 1 204 ? 12.799 -3.592 -3.606 1.00 97.25 204 ARG A C 1
ATOM 1691 O O . ARG A 1 204 ? 13.144 -4.740 -3.358 1.00 97.25 204 ARG A O 1
ATOM 1698 N N . LEU A 1 205 ? 11.520 -3.208 -3.642 1.00 96.25 205 LEU A N 1
ATOM 1699 C CA . LEU A 1 205 ? 10.402 -4.128 -3.419 1.00 96.25 205 LEU A CA 1
ATOM 1700 C C . LEU A 1 205 ? 10.467 -5.307 -4.394 1.00 96.25 205 LEU A C 1
ATOM 1702 O O . LEU A 1 205 ? 10.370 -6.451 -3.968 1.00 96.25 205 LEU A O 1
ATOM 1706 N N . PHE A 1 206 ? 10.675 -5.026 -5.683 1.00 96.62 206 PHE A N 1
ATOM 1707 C CA . PHE A 1 206 ? 10.810 -6.061 -6.700 1.00 96.62 206 PHE A CA 1
ATOM 1708 C C . PHE A 1 206 ? 11.968 -7.013 -6.380 1.00 96.62 206 PHE A C 1
ATOM 1710 O O . PHE A 1 206 ? 11.767 -8.217 -6.319 1.00 96.62 206 PHE A O 1
ATOM 1717 N N . GLN A 1 207 ? 13.160 -6.488 -6.091 1.00 95.75 207 GLN A N 1
ATOM 1718 C CA . GLN A 1 207 ? 14.338 -7.308 -5.783 1.00 95.75 207 GLN A CA 1
ATOM 1719 C C . GLN A 1 207 ? 14.162 -8.187 -4.539 1.00 95.75 207 GLN A C 1
ATOM 1721 O O . GLN A 1 207 ? 14.615 -9.328 -4.529 1.00 95.75 207 GLN A O 1
ATOM 1726 N N . GLU A 1 208 ? 13.524 -7.660 -3.495 1.00 95.12 208 GLU A N 1
ATOM 1727 C CA . GLU A 1 208 ? 13.319 -8.384 -2.240 1.00 95.12 208 GLU A CA 1
ATOM 1728 C C . GLU A 1 208 ? 12.221 -9.454 -2.366 1.00 95.12 208 GLU A C 1
ATOM 1730 O O . GLU A 1 208 ? 12.347 -10.524 -1.773 1.00 95.12 208 GLU A O 1
ATOM 1735 N N . TRP A 1 209 ? 11.150 -9.179 -3.123 1.00 95.12 209 TRP A N 1
ATOM 1736 C CA . TRP A 1 209 ? 9.936 -10.008 -3.128 1.00 95.12 209 TRP A CA 1
ATOM 1737 C C . TRP A 1 209 ? 9.785 -10.898 -4.362 1.00 95.12 209 TRP A C 1
ATOM 1739 O O . TRP A 1 209 ? 8.966 -11.819 -4.343 1.00 95.12 209 TRP A O 1
ATOM 1749 N N . GLU A 1 210 ? 10.576 -10.681 -5.417 1.00 94.19 210 GLU A N 1
ATOM 1750 C CA . GLU A 1 210 ? 10.513 -11.474 -6.650 1.00 94.19 210 GLU A CA 1
ATOM 1751 C C . GLU A 1 210 ? 10.603 -12.976 -6.366 1.00 94.19 210 GLU A C 1
ATOM 1753 O O . GLU A 1 210 ? 9.762 -13.7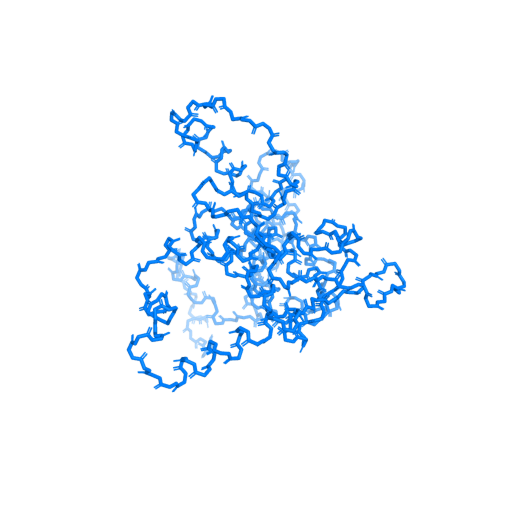42 -6.825 1.00 94.19 210 GLU A O 1
ATOM 1758 N N . ALA A 1 211 ? 11.565 -13.390 -5.538 1.00 92.50 211 ALA A N 1
ATOM 1759 C CA . ALA A 1 211 ? 11.851 -14.801 -5.285 1.00 92.50 211 ALA A CA 1
ATOM 1760 C C . ALA A 1 211 ? 10.691 -15.576 -4.634 1.00 92.50 211 ALA A C 1
ATOM 1762 O O . ALA A 1 211 ? 10.609 -16.791 -4.794 1.00 92.50 211 ALA A O 1
ATOM 1763 N N . HIS A 1 212 ? 9.816 -14.902 -3.881 1.00 92.12 212 HIS A N 1
ATOM 1764 C CA . HIS A 1 212 ? 8.730 -15.553 -3.143 1.00 92.12 212 HIS A CA 1
ATOM 1765 C C . HIS A 1 212 ? 7.325 -15.150 -3.620 1.00 92.12 212 HIS A C 1
ATOM 1767 O O . HIS A 1 212 ? 6.351 -15.791 -3.227 1.00 92.12 212 HIS A O 1
ATOM 1773 N N . ARG A 1 213 ? 7.186 -14.097 -4.443 1.00 93.00 213 ARG A N 1
ATOM 1774 C CA . ARG A 1 213 ? 5.908 -13.686 -5.059 1.00 93.00 213 ARG A CA 1
ATOM 1775 C C . ARG A 1 213 ? 5.856 -13.834 -6.577 1.00 93.00 213 ARG A C 1
ATOM 1777 O O . ARG A 1 213 ? 4.764 -13.700 -7.118 1.00 93.00 213 ARG A O 1
ATOM 1784 N N . ASN A 1 214 ? 6.974 -14.106 -7.253 1.00 93.62 214 ASN A N 1
ATOM 1785 C CA . ASN A 1 214 ? 7.069 -14.136 -8.717 1.00 93.62 214 ASN A CA 1
ATOM 1786 C C . ASN A 1 214 ? 6.503 -12.854 -9.357 1.00 93.62 214 ASN A C 1
ATOM 1788 O O . ASN A 1 214 ? 5.657 -12.914 -10.250 1.00 93.62 214 ASN A O 1
ATOM 1792 N N . LEU A 1 215 ? 6.923 -11.681 -8.869 1.00 94.38 215 LEU A N 1
ATOM 1793 C CA . LEU A 1 215 ? 6.376 -10.394 -9.310 1.00 94.38 215 LEU A CA 1
ATOM 1794 C C . LEU A 1 215 ? 6.582 -10.166 -10.814 1.00 94.38 215 LEU A C 1
ATOM 1796 O O . LEU A 1 215 ? 5.740 -9.537 -11.445 1.00 94.38 215 LEU A O 1
ATOM 1800 N N . SER A 1 216 ? 7.636 -10.720 -11.416 1.00 92.50 216 SER A N 1
ATOM 1801 C CA . SER A 1 216 ? 7.898 -10.660 -12.860 1.00 92.50 216 SER A CA 1
ATOM 1802 C C . SER A 1 216 ? 6.801 -11.299 -13.715 1.00 92.50 216 SER A C 1
ATOM 1804 O O . SER A 1 216 ? 6.633 -10.909 -14.867 1.00 92.50 216 SER A O 1
ATOM 1806 N N . GLN A 1 217 ? 6.022 -12.232 -13.157 1.00 93.38 217 GLN A N 1
ATOM 1807 C CA . GLN A 1 217 ? 4.884 -12.860 -13.836 1.00 93.38 217 GLN A CA 1
ATOM 1808 C C . GLN A 1 217 ? 3.626 -11.988 -13.815 1.00 93.38 217 GLN A C 1
ATOM 1810 O O . GLN A 1 217 ? 2.638 -12.307 -14.478 1.00 93.38 217 GLN A O 1
ATOM 1815 N N . LEU A 1 218 ? 3.634 -10.893 -13.055 1.00 94.31 218 LEU A N 1
ATOM 1816 C CA . LEU A 1 218 ? 2.534 -9.947 -13.018 1.00 94.31 218 LEU A CA 1
ATOM 1817 C C . LEU A 1 218 ? 2.785 -8.849 -14.065 1.00 94.31 218 LEU A C 1
ATOM 1819 O O . LEU A 1 218 ? 3.806 -8.157 -13.982 1.00 94.31 218 LEU A O 1
ATOM 1823 N N . PRO A 1 219 ? 1.864 -8.629 -15.028 1.00 93.75 219 PRO A N 1
ATOM 1824 C CA . PRO A 1 219 ? 2.059 -7.628 -16.076 1.00 93.75 219 PRO A CA 1
ATOM 1825 C C . PRO A 1 219 ? 2.361 -6.233 -15.519 1.00 93.75 219 PRO A C 1
ATOM 1827 O O . PRO A 1 219 ? 3.222 -5.531 -16.040 1.00 93.75 219 PRO A O 1
ATOM 1830 N N . ASN A 1 220 ? 1.696 -5.836 -14.429 1.00 94.31 220 ASN A N 1
ATOM 1831 C CA . ASN A 1 220 ? 1.904 -4.530 -13.807 1.00 94.31 220 ASN A CA 1
ATOM 1832 C C . ASN A 1 220 ? 3.379 -4.338 -13.400 1.00 94.31 220 ASN A C 1
ATOM 1834 O O . ASN A 1 220 ? 4.013 -3.396 -13.863 1.00 94.31 220 ASN A O 1
ATOM 1838 N N . PHE A 1 221 ? 3.986 -5.274 -12.662 1.00 96.75 221 PHE A N 1
ATOM 1839 C CA . PHE A 1 221 ? 5.405 -5.186 -12.293 1.00 96.75 221 PHE A CA 1
ATOM 1840 C C . PHE A 1 221 ? 6.346 -5.341 -13.488 1.00 96.75 221 PHE A C 1
ATOM 1842 O O . PHE A 1 221 ? 7.320 -4.589 -13.581 1.00 96.75 221 PHE A O 1
ATOM 1849 N N . ALA A 1 222 ? 6.052 -6.262 -14.410 1.00 96.12 222 ALA A N 1
ATOM 1850 C CA . ALA A 1 222 ? 6.876 -6.498 -15.592 1.00 96.12 222 ALA A CA 1
ATOM 1851 C C . ALA A 1 222 ? 7.077 -5.225 -16.429 1.00 96.12 222 ALA A C 1
ATOM 1853 O O . ALA A 1 222 ? 8.164 -5.012 -16.958 1.00 96.12 222 ALA A O 1
ATOM 1854 N N . PHE A 1 223 ? 6.075 -4.340 -16.494 1.00 96.00 223 PHE A N 1
ATOM 1855 C CA . PHE A 1 223 ? 6.183 -3.048 -17.180 1.00 96.00 223 PHE A CA 1
ATOM 1856 C C . PHE A 1 223 ? 6.580 -1.887 -16.251 1.00 96.00 223 PHE A C 1
ATOM 1858 O O . PHE A 1 223 ? 7.337 -1.000 -16.656 1.00 96.00 223 PHE A O 1
ATOM 1865 N N . SER A 1 224 ? 6.132 -1.878 -14.995 1.00 97.44 224 SER A N 1
ATOM 1866 C CA . SER A 1 224 ? 6.398 -0.776 -14.061 1.00 97.44 224 SER A CA 1
ATOM 1867 C C . SER A 1 224 ? 7.844 -0.734 -13.559 1.00 97.44 224 SER A C 1
ATOM 1869 O O . SER A 1 224 ? 8.394 0.351 -13.361 1.00 97.44 224 SER A O 1
ATOM 1871 N N . VAL A 1 225 ? 8.496 -1.885 -13.379 1.00 97.62 225 VAL A N 1
ATOM 1872 C CA . VAL A 1 225 ? 9.898 -1.968 -12.931 1.00 97.62 225 VAL A CA 1
ATOM 1873 C C . VAL A 1 225 ? 10.888 -1.436 -13.980 1.00 97.62 225 VAL A C 1
ATOM 1875 O O . VAL A 1 225 ? 11.689 -0.566 -13.622 1.00 97.62 225 VAL A O 1
ATOM 1878 N N . PRO A 1 226 ? 10.864 -1.860 -15.265 1.00 97.56 226 PRO A N 1
ATOM 1879 C CA . PRO A 1 226 ? 11.720 -1.249 -16.284 1.00 97.56 226 PRO A CA 1
ATOM 1880 C C . PRO A 1 226 ? 11.454 0.248 -16.438 1.00 97.56 226 PRO A C 1
ATOM 1882 O O . PRO A 1 226 ? 12.400 1.020 -16.593 1.00 97.56 226 PRO A O 1
ATOM 1885 N N . LEU A 1 227 ? 10.193 0.679 -16.331 1.00 97.00 227 LEU A N 1
ATOM 1886 C CA . LEU A 1 227 ? 9.852 2.098 -16.352 1.00 97.00 227 LEU A CA 1
ATOM 1887 C C . LEU A 1 227 ? 10.485 2.853 -15.174 1.00 97.00 227 LEU A C 1
ATOM 1889 O O . LEU A 1 227 ? 11.033 3.935 -15.370 1.00 97.00 227 LEU A O 1
ATOM 1893 N N . ALA A 1 228 ? 10.473 2.284 -13.967 1.00 97.56 228 ALA A N 1
ATOM 1894 C CA . ALA A 1 228 ? 11.138 2.873 -12.807 1.00 97.56 228 ALA A CA 1
ATOM 1895 C C . ALA A 1 228 ? 12.655 3.001 -13.013 1.00 97.56 228 ALA A C 1
ATOM 1897 O O . ALA A 1 228 ? 13.207 4.068 -12.748 1.00 97.56 228 ALA A O 1
ATOM 1898 N N . TYR A 1 229 ? 13.321 1.968 -13.543 1.00 97.81 229 TYR A N 1
ATOM 1899 C CA . TYR A 1 229 ? 14.744 2.035 -13.898 1.00 97.81 229 TYR A CA 1
ATOM 1900 C C . TYR A 1 229 ? 15.029 3.111 -14.952 1.00 97.81 229 TYR A C 1
ATOM 1902 O O . TYR A 1 229 ? 15.976 3.887 -14.809 1.00 97.81 229 TYR A O 1
ATOM 1910 N N . PHE A 1 230 ? 14.193 3.201 -15.989 1.00 97.38 230 PHE A N 1
ATOM 1911 C CA . PHE A 1 230 ? 14.329 4.228 -17.014 1.00 97.38 230 PHE A CA 1
ATOM 1912 C C . PHE A 1 230 ? 14.172 5.629 -16.416 1.00 97.38 230 PHE A C 1
ATOM 1914 O O . PHE A 1 230 ? 15.035 6.478 -16.628 1.00 97.38 230 PHE A O 1
ATOM 1921 N N . LEU A 1 231 ? 13.130 5.873 -15.618 1.00 96.12 231 LEU A N 1
ATOM 1922 C CA . LEU A 1 231 ? 12.894 7.169 -14.979 1.00 96.12 231 LEU A CA 1
ATOM 1923 C C . LEU A 1 231 ? 14.004 7.548 -13.991 1.00 96.12 231 LEU A C 1
ATOM 1925 O O . LEU A 1 231 ? 14.339 8.727 -13.890 1.00 96.12 231 LEU A O 1
ATOM 1929 N N . LEU A 1 232 ? 14.598 6.571 -13.299 1.00 94.38 232 LEU A N 1
ATOM 1930 C CA . LEU A 1 232 ? 15.772 6.780 -12.452 1.00 94.38 232 LEU A CA 1
ATOM 1931 C C . LEU A 1 232 ? 16.986 7.220 -13.289 1.00 94.38 232 LEU A C 1
ATOM 1933 O O . LEU A 1 232 ? 17.654 8.184 -12.934 1.00 94.38 232 LEU A O 1
ATOM 1937 N N . SER A 1 233 ? 17.218 6.595 -14.451 1.00 95.00 233 SER A N 1
ATOM 1938 C CA . SER A 1 233 ? 18.324 6.965 -15.355 1.00 95.00 233 SER A CA 1
ATOM 1939 C C . SER A 1 233 ? 18.239 8.399 -15.898 1.00 95.00 233 SER A C 1
ATOM 1941 O O . SER A 1 233 ? 19.254 8.966 -16.297 1.00 95.00 233 SER A O 1
ATOM 1943 N N . GLN A 1 234 ? 17.044 9.000 -15.902 1.00 93.69 234 GLN A N 1
ATOM 1944 C CA . GLN A 1 234 ? 16.825 10.386 -16.331 1.00 93.69 234 GLN A CA 1
ATOM 1945 C C . GLN A 1 234 ? 17.106 11.417 -15.223 1.00 93.69 234 GLN A C 1
ATOM 1947 O O . GLN A 1 234 ? 17.082 12.617 -15.491 1.00 93.69 234 GLN A O 1
ATOM 1952 N N . GLN A 1 235 ? 17.346 10.990 -13.978 1.00 91.31 235 GLN A N 1
ATOM 1953 C CA . GLN A 1 235 ? 17.619 11.910 -12.873 1.00 91.31 235 GLN A CA 1
ATOM 1954 C C . GLN A 1 235 ? 19.055 12.431 -12.946 1.00 91.31 235 GLN A C 1
ATOM 1956 O O . GLN A 1 235 ? 20.008 11.687 -12.736 1.00 91.31 235 GLN A O 1
ATOM 1961 N N . THR A 1 236 ? 19.214 13.729 -13.203 1.00 86.12 236 THR A N 1
ATOM 1962 C CA . THR A 1 236 ? 20.521 14.392 -13.360 1.00 86.12 236 THR A CA 1
ATOM 1963 C C . THR A 1 236 ? 21.385 14.377 -12.103 1.00 86.12 236 THR A C 1
ATOM 1965 O O . THR A 1 236 ? 22.594 14.561 -12.199 1.00 86.12 236 THR A O 1
ATOM 1968 N N . ASP A 1 237 ? 20.772 14.155 -10.942 1.00 90.00 237 ASP A N 1
ATOM 1969 C CA . ASP A 1 237 ? 21.452 14.157 -9.646 1.00 90.00 237 ASP A CA 1
ATOM 1970 C C . ASP A 1 237 ? 22.301 12.890 -9.427 1.00 90.00 237 ASP A C 1
ATOM 1972 O O . ASP A 1 237 ? 23.163 12.871 -8.549 1.00 90.00 237 ASP A O 1
ATOM 1976 N N . LEU A 1 238 ? 22.081 11.837 -10.226 1.00 88.56 238 LEU A N 1
ATOM 1977 C CA . LEU A 1 238 ? 22.797 10.569 -10.110 1.00 88.56 238 LEU A CA 1
ATOM 1978 C C . LEU A 1 238 ? 24.087 10.539 -10.952 1.00 88.56 238 LEU A C 1
ATOM 1980 O O . LEU A 1 238 ? 24.134 11.096 -12.060 1.00 88.56 238 LEU A O 1
ATOM 1984 N N . PRO A 1 239 ? 25.133 9.829 -10.488 1.00 93.38 239 PRO A N 1
ATOM 1985 C CA . PRO A 1 239 ? 26.350 9.609 -11.262 1.00 93.38 239 PRO A CA 1
ATOM 1986 C C . PRO A 1 239 ? 26.076 8.981 -12.638 1.00 93.38 239 PRO A C 1
ATOM 1988 O O . PRO A 1 239 ? 25.194 8.137 -12.788 1.00 93.38 239 PRO A O 1
ATOM 1991 N N . GLU A 1 240 ? 26.873 9.342 -13.650 1.00 92.69 240 GLU A N 1
ATOM 1992 C CA . GLU A 1 240 ? 26.696 8.844 -15.029 1.00 92.69 240 GLU A CA 1
ATOM 1993 C C . GLU A 1 240 ? 26.709 7.309 -15.113 1.00 92.69 240 GLU A C 1
ATOM 1995 O O . GLU A 1 240 ? 25.899 6.725 -15.826 1.00 92.69 240 GLU A O 1
ATOM 2000 N N . HIS A 1 241 ? 27.573 6.650 -14.336 1.00 93.06 241 HIS A N 1
ATOM 2001 C CA . HIS A 1 241 ? 27.676 5.189 -14.321 1.00 93.06 241 HIS A CA 1
ATOM 2002 C C . HIS A 1 241 ? 26.422 4.496 -13.756 1.00 93.06 241 HIS A C 1
ATOM 2004 O O . HIS A 1 241 ? 26.055 3.410 -14.202 1.00 93.06 241 HIS A O 1
ATOM 2010 N N . GLU A 1 242 ? 25.737 5.112 -12.787 1.00 92.69 242 GLU A N 1
ATOM 2011 C CA . GLU A 1 242 ? 24.477 4.580 -12.256 1.00 92.69 242 GLU A CA 1
ATOM 2012 C C . GLU A 1 242 ? 23.348 4.778 -13.264 1.00 92.69 242 GLU A C 1
ATOM 2014 O O . GLU A 1 242 ? 22.531 3.878 -13.473 1.00 92.69 242 GLU A O 1
ATOM 2019 N N . ARG A 1 243 ? 23.336 5.930 -13.947 1.00 93.06 243 ARG A N 1
ATOM 2020 C CA . ARG A 1 243 ? 22.365 6.227 -15.002 1.00 93.06 243 ARG A CA 1
ATOM 2021 C C . ARG A 1 243 ? 22.495 5.269 -16.180 1.00 93.06 243 ARG A C 1
ATOM 2023 O O . ARG A 1 243 ? 21.480 4.731 -16.625 1.00 93.06 243 ARG A O 1
ATOM 2030 N N . SER A 1 244 ? 23.713 5.016 -16.662 1.00 94.06 244 SER A N 1
ATOM 2031 C CA . SER A 1 244 ? 23.944 4.056 -17.745 1.00 94.06 244 SER A CA 1
ATOM 2032 C C . SER A 1 244 ? 23.514 2.647 -17.335 1.00 94.06 244 SER A C 1
ATOM 2034 O O . SER A 1 244 ? 22.733 2.020 -18.050 1.00 94.06 244 SER A O 1
ATOM 2036 N N . SER A 1 245 ? 23.899 2.197 -16.135 1.00 95.50 245 SER A N 1
ATOM 2037 C CA . SER A 1 245 ? 23.504 0.884 -15.612 1.00 95.50 245 SER A CA 1
ATOM 2038 C C . SER A 1 245 ? 21.984 0.734 -15.482 1.00 95.50 245 SER A C 1
ATOM 2040 O O . SER A 1 245 ? 21.412 -0.281 -15.886 1.00 95.50 245 SER A O 1
ATOM 2042 N N . ALA A 1 246 ? 21.296 1.749 -14.950 1.00 94.62 246 ALA A N 1
ATOM 2043 C CA . ALA A 1 246 ? 19.841 1.746 -14.836 1.00 94.62 246 ALA A CA 1
ATOM 2044 C C . ALA A 1 246 ? 19.167 1.705 -16.216 1.00 94.62 246 ALA A C 1
ATOM 2046 O O . ALA A 1 246 ? 18.195 0.973 -16.406 1.00 94.62 246 ALA A O 1
ATOM 2047 N N . ARG A 1 247 ? 19.703 2.434 -17.201 1.00 96.19 247 ARG A N 1
ATOM 2048 C CA . ARG A 1 247 ? 19.186 2.445 -18.574 1.00 96.19 247 ARG A CA 1
ATOM 2049 C C . ARG A 1 247 ? 19.349 1.093 -19.270 1.00 96.19 247 ARG A C 1
ATOM 2051 O O . ARG A 1 247 ? 18.417 0.641 -19.934 1.00 96.19 247 ARG A O 1
ATOM 2058 N N . GLU A 1 248 ? 20.493 0.437 -19.101 1.00 96.94 248 GLU A N 1
ATOM 2059 C CA . GLU A 1 248 ? 20.737 -0.914 -19.620 1.00 96.94 248 GLU A CA 1
ATOM 2060 C C . GLU A 1 248 ? 19.764 -1.927 -19.006 1.00 96.94 248 GLU A C 1
ATOM 2062 O O . GLU A 1 248 ? 19.104 -2.672 -19.733 1.00 96.94 248 GLU A O 1
ATOM 2067 N N . LYS A 1 249 ? 19.587 -1.893 -17.677 1.00 96.44 249 LYS A N 1
ATOM 2068 C CA . LYS A 1 249 ? 18.609 -2.742 -16.978 1.00 96.44 249 LYS A CA 1
ATOM 2069 C C . LYS A 1 249 ? 17.182 -2.495 -17.454 1.00 96.44 249 LYS A C 1
ATOM 2071 O O . LYS A 1 249 ? 16.457 -3.454 -17.698 1.00 96.44 249 LYS A O 1
ATOM 2076 N N . ALA A 1 250 ? 16.787 -1.233 -17.621 1.00 97.62 250 ALA A N 1
ATOM 2077 C CA . ALA A 1 250 ? 15.472 -0.885 -18.150 1.00 97.62 250 ALA A CA 1
ATOM 2078 C C . ALA A 1 250 ? 15.246 -1.493 -19.540 1.00 97.62 250 ALA A C 1
ATOM 2080 O O . ALA A 1 250 ? 14.196 -2.081 -19.784 1.00 97.62 250 ALA A O 1
ATOM 2081 N N . SER A 1 251 ? 16.244 -1.390 -20.427 1.00 97.25 251 SER A N 1
ATOM 2082 C CA . SER A 1 251 ? 16.180 -1.940 -21.785 1.00 97.25 251 SER A CA 1
ATOM 2083 C C . SER A 1 251 ? 16.080 -3.467 -21.799 1.00 97.25 251 SER A C 1
ATOM 2085 O O . SER A 1 251 ? 15.303 -4.016 -22.576 1.00 97.25 251 SER A O 1
ATOM 2087 N N . LEU A 1 252 ? 16.818 -4.156 -20.927 1.00 97.62 252 LEU A N 1
ATOM 2088 C CA . LEU A 1 252 ? 16.741 -5.611 -20.807 1.00 97.62 252 LEU A CA 1
ATOM 2089 C C . LEU A 1 252 ? 15.366 -6.063 -20.292 1.00 97.62 252 LEU A C 1
ATOM 2091 O O . LEU A 1 252 ? 14.736 -6.940 -20.880 1.00 97.62 252 LEU A O 1
ATOM 2095 N N . LEU A 1 253 ? 14.890 -5.450 -19.209 1.00 96.81 253 LEU A N 1
ATOM 2096 C CA . LEU A 1 253 ? 13.644 -5.841 -18.550 1.00 96.81 253 LEU A CA 1
ATOM 2097 C C . LEU A 1 253 ? 12.413 -5.551 -19.415 1.00 96.81 253 LEU A C 1
ATOM 2099 O O . LEU A 1 253 ? 11.502 -6.372 -19.455 1.00 96.81 253 LEU A O 1
ATOM 2103 N N . ILE A 1 254 ? 12.383 -4.437 -20.158 1.00 95.88 254 ILE A N 1
ATOM 2104 C CA . ILE A 1 254 ? 11.251 -4.157 -21.055 1.00 95.88 254 ILE A CA 1
ATOM 2105 C C . ILE A 1 254 ? 11.183 -5.155 -22.215 1.00 95.88 254 ILE A C 1
ATOM 2107 O O . ILE A 1 254 ? 10.092 -5.555 -22.608 1.00 95.88 254 ILE A O 1
ATOM 2111 N N . GLN A 1 255 ? 12.329 -5.613 -22.733 1.00 94.88 255 GLN A N 1
ATOM 2112 C CA . GLN A 1 255 ? 12.357 -6.665 -23.753 1.00 94.88 255 GLN A CA 1
ATOM 2113 C C . GLN A 1 255 ? 11.790 -7.976 -23.200 1.00 94.88 255 GLN A C 1
ATOM 2115 O O . GLN A 1 255 ? 10.963 -8.602 -23.855 1.00 94.88 255 GLN A O 1
ATOM 2120 N N . GLN A 1 256 ? 12.171 -8.354 -21.977 1.00 95.12 256 GLN A N 1
ATOM 2121 C CA . GLN A 1 256 ? 11.623 -9.534 -21.297 1.00 95.12 256 GLN A CA 1
ATOM 2122 C C . GLN A 1 256 ? 10.116 -9.409 -21.026 1.00 95.12 256 GLN A C 1
ATOM 2124 O O . GLN A 1 256 ? 9.374 -10.375 -21.187 1.00 95.12 256 GLN A O 1
ATOM 2129 N N . ALA A 1 257 ? 9.640 -8.220 -20.655 1.00 95.69 257 ALA A N 1
ATOM 2130 C CA . ALA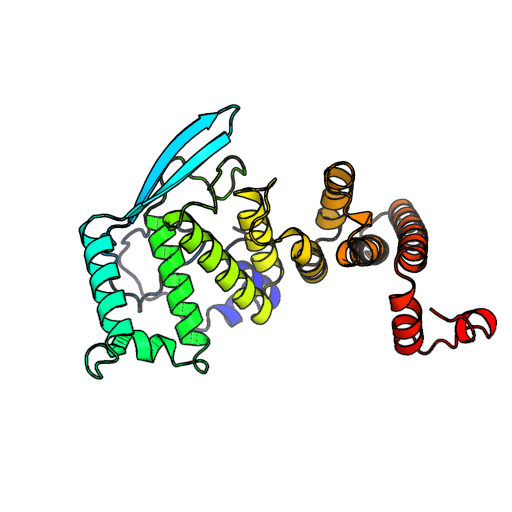 A 1 257 ? 8.216 -7.978 -20.450 1.00 95.69 257 ALA A CA 1
ATOM 2131 C C . ALA A 1 257 ? 7.422 -8.113 -21.758 1.00 95.69 257 ALA A C 1
ATOM 2133 O O . ALA A 1 257 ? 6.365 -8.736 -21.773 1.00 95.69 257 ALA A O 1
ATOM 2134 N N . LEU A 1 258 ? 7.945 -7.585 -22.869 1.00 93.12 258 LEU A N 1
ATOM 2135 C CA . LEU A 1 258 ? 7.302 -7.681 -24.182 1.00 93.12 258 LEU A CA 1
ATOM 2136 C C . LEU A 1 258 ? 7.291 -9.110 -24.737 1.00 93.12 258 LEU A C 1
ATOM 2138 O O . LEU A 1 258 ? 6.338 -9.478 -25.418 1.00 93.12 258 LEU A O 1
ATOM 2142 N N . THR A 1 259 ? 8.305 -9.928 -24.442 1.00 92.44 259 THR A N 1
ATOM 2143 C CA . THR A 1 259 ? 8.286 -11.348 -24.828 1.00 92.44 259 THR A CA 1
ATOM 2144 C C . THR A 1 259 ? 7.325 -12.166 -23.969 1.00 92.44 259 THR A C 1
ATOM 2146 O O . THR A 1 259 ? 6.694 -13.086 -24.484 1.00 92.44 259 THR A O 1
ATOM 2149 N N . MET A 1 260 ? 7.179 -11.829 -22.684 1.00 93.50 260 MET A N 1
ATOM 2150 C CA . MET A 1 260 ? 6.250 -12.504 -21.773 1.00 93.50 260 MET A CA 1
ATOM 2151 C C . MET A 1 260 ? 4.787 -12.087 -22.000 1.00 93.50 260 MET A C 1
ATOM 2153 O O . MET A 1 260 ? 3.886 -12.917 -21.893 1.00 93.50 260 MET A O 1
ATOM 2157 N N . PHE A 1 261 ? 4.548 -10.821 -22.354 1.00 92.75 261 PHE A N 1
ATOM 2158 C CA . PHE A 1 261 ? 3.220 -10.234 -22.563 1.00 92.75 261 PHE A CA 1
ATOM 2159 C C . PHE A 1 261 ? 3.107 -9.582 -23.955 1.00 92.75 261 PHE A C 1
ATOM 2161 O O . PHE A 1 261 ? 2.979 -8.356 -24.061 1.00 92.75 261 PHE A O 1
ATOM 2168 N N . PRO A 1 262 ? 3.117 -10.379 -25.042 1.00 89.75 262 PRO A N 1
ATOM 2169 C CA . PRO A 1 262 ? 3.168 -9.860 -26.411 1.00 89.75 262 PRO A CA 1
ATOM 2170 C C . PRO A 1 262 ? 1.955 -9.000 -26.789 1.00 89.75 262 PRO A C 1
ATOM 2172 O O . PRO A 1 262 ? 2.098 -8.055 -27.560 1.00 89.75 262 PRO A O 1
ATOM 2175 N N . GLY A 1 263 ? 0.786 -9.236 -26.179 1.00 88.81 263 GLY A N 1
ATOM 2176 C CA . GLY A 1 263 ? -0.437 -8.467 -26.453 1.00 88.81 263 GLY A CA 1
ATOM 2177 C C . GLY A 1 263 ? -0.347 -6.966 -26.132 1.00 88.81 263 GLY A C 1
ATOM 2178 O O . GLY A 1 263 ? -1.204 -6.197 -26.556 1.00 88.81 263 GLY A O 1
ATOM 2179 N N . VAL A 1 264 ? 0.686 -6.527 -25.405 1.00 89.75 264 VAL A N 1
ATOM 2180 C CA . VAL A 1 264 ? 0.928 -5.108 -25.094 1.00 89.75 264 VAL A CA 1
ATOM 2181 C C . VAL A 1 264 ? 1.767 -4.415 -26.181 1.00 89.75 264 VAL A C 1
ATOM 2183 O O . VAL A 1 264 ? 1.752 -3.189 -26.285 1.00 89.75 264 VAL A O 1
ATOM 2186 N N . LEU A 1 265 ? 2.467 -5.173 -27.034 1.00 89.00 265 LEU A N 1
ATOM 2187 C CA . LEU A 1 265 ? 3.399 -4.630 -28.025 1.00 89.00 265 LEU A CA 1
ATOM 2188 C C . LEU A 1 265 ? 2.705 -3.737 -29.060 1.00 89.00 265 LEU A C 1
ATOM 2190 O O . LEU A 1 265 ? 3.137 -2.604 -29.266 1.00 89.00 265 LEU A O 1
ATOM 2194 N N . LEU A 1 266 ? 1.636 -4.221 -29.700 1.00 89.19 266 LEU A N 1
ATOM 2195 C CA . LEU A 1 266 ? 0.935 -3.456 -30.737 1.00 89.19 266 LEU A CA 1
ATOM 2196 C C . LEU A 1 266 ? 0.322 -2.153 -30.185 1.00 89.19 266 LEU A C 1
ATOM 2198 O O . LEU A 1 266 ? 0.641 -1.099 -30.740 1.00 89.19 266 LEU A O 1
ATOM 2202 N N . PRO A 1 267 ? -0.428 -2.159 -29.059 1.00 90.44 267 PRO A N 1
ATOM 2203 C CA . PRO A 1 267 ? -0.909 -0.920 -28.442 1.00 90.44 267 PRO A CA 1
ATOM 2204 C C . PRO A 1 267 ? 0.205 0.084 -28.103 1.00 90.44 267 PRO A C 1
ATOM 2206 O O . PRO A 1 267 ? 0.020 1.298 -28.235 1.00 90.44 267 PRO A O 1
ATOM 2209 N N . LEU A 1 268 ? 1.378 -0.398 -27.671 1.00 89.06 268 LEU A N 1
ATOM 2210 C CA . LEU A 1 268 ? 2.528 0.465 -27.390 1.00 89.06 268 LEU A CA 1
ATOM 2211 C C . LEU A 1 268 ? 3.120 1.074 -28.663 1.00 89.06 268 LEU A C 1
ATOM 2213 O O . LEU A 1 268 ? 3.433 2.263 -28.671 1.00 89.06 268 LEU A O 1
ATOM 2217 N N . LEU A 1 269 ? 3.270 0.295 -29.736 1.00 90.12 269 LEU A N 1
ATOM 2218 C CA . LEU A 1 269 ? 3.777 0.797 -31.016 1.00 90.12 269 LEU A CA 1
ATOM 2219 C C . LEU A 1 269 ? 2.843 1.852 -31.613 1.00 90.12 269 LEU A C 1
ATOM 2221 O O . LEU A 1 269 ? 3.318 2.901 -32.049 1.00 90.12 269 LEU A O 1
ATOM 2225 N N . GLU A 1 270 ? 1.531 1.619 -31.551 1.00 90.31 270 GLU A N 1
ATOM 2226 C CA . GLU A 1 270 ? 0.513 2.595 -31.949 1.00 90.31 270 GLU A CA 1
ATOM 2227 C C . GLU A 1 270 ? 0.628 3.888 -31.135 1.00 90.31 270 GLU A C 1
ATOM 2229 O O . GLU A 1 270 ? 0.709 4.976 -31.707 1.00 90.31 270 GLU A O 1
ATOM 2234 N N . SER A 1 271 ? 0.733 3.774 -29.807 1.00 90.56 271 SER A N 1
ATOM 2235 C CA . SER A 1 271 ? 0.900 4.925 -28.907 1.00 90.56 271 SER A CA 1
ATOM 2236 C C . SER A 1 271 ? 2.190 5.708 -29.185 1.00 90.56 271 SER A C 1
ATOM 2238 O O . SER A 1 271 ? 2.222 6.930 -29.054 1.00 90.56 271 SER A O 1
ATOM 2240 N N . CYS A 1 272 ? 3.250 5.018 -29.609 1.00 90.19 272 CYS A N 1
ATOM 2241 C CA . CYS A 1 272 ? 4.524 5.614 -30.009 1.00 90.19 272 CYS A CA 1
ATOM 2242 C C . CYS A 1 272 ? 4.541 6.098 -31.471 1.00 90.19 272 CYS A C 1
ATOM 2244 O O . CYS A 1 272 ? 5.551 6.649 -31.906 1.00 90.19 272 CYS A O 1
ATOM 2246 N N . SER A 1 273 ? 3.463 5.898 -32.240 1.00 91.50 273 SER A N 1
ATOM 2247 C CA . SER A 1 273 ? 3.411 6.169 -33.687 1.00 91.50 273 SER A CA 1
ATOM 2248 C C . SER A 1 273 ? 4.519 5.460 -34.488 1.00 91.50 273 SER A C 1
ATOM 2250 O O . SER A 1 273 ? 5.011 5.980 -35.492 1.00 91.50 273 SER A O 1
ATOM 2252 N N . VAL A 1 274 ? 4.919 4.261 -34.053 1.00 90.31 274 VAL A N 1
ATOM 2253 C CA . VAL A 1 274 ? 5.940 3.427 -34.704 1.00 90.31 274 VAL A CA 1
ATOM 2254 C C . VAL A 1 274 ? 5.254 2.354 -35.541 1.00 90.31 274 VAL A C 1
ATOM 2256 O O . VAL A 1 274 ? 4.362 1.658 -35.063 1.00 90.31 274 VAL A O 1
ATOM 2259 N N . ARG A 1 275 ? 5.681 2.188 -36.798 1.00 84.81 275 ARG A N 1
ATOM 2260 C CA . ARG A 1 275 ? 5.154 1.123 -37.660 1.00 84.81 275 ARG A CA 1
ATOM 2261 C C . ARG A 1 275 ? 5.828 -0.213 -37.324 1.00 84.81 275 ARG A C 1
ATOM 2263 O O . ARG A 1 275 ? 7.058 -0.266 -37.383 1.00 84.81 275 ARG A O 1
ATOM 2270 N N . PRO A 1 276 ? 5.064 -1.271 -36.998 1.00 83.50 276 PRO A N 1
ATOM 2271 C CA . PRO A 1 276 ? 5.628 -2.604 -36.837 1.00 83.50 276 PRO A CA 1
ATOM 2272 C C . PRO A 1 276 ? 6.208 -3.115 -38.159 1.00 83.50 276 PRO A C 1
ATOM 2274 O O . PRO A 1 276 ? 5.737 -2.768 -39.244 1.00 83.50 276 PRO A O 1
ATOM 2277 N N . ASP A 1 277 ? 7.223 -3.969 -38.061 1.00 85.75 277 ASP A N 1
ATOM 2278 C CA . ASP A 1 277 ? 7.723 -4.725 -39.209 1.00 85.75 277 ASP A CA 1
ATOM 2279 C C . ASP A 1 277 ? 6.632 -5.682 -39.734 1.00 85.75 277 ASP A C 1
ATOM 2281 O O . ASP A 1 277 ? 5.718 -6.076 -39.003 1.00 85.75 277 ASP A O 1
ATOM 2285 N N . ALA A 1 278 ? 6.710 -6.073 -41.006 1.00 80.94 278 ALA A N 1
ATOM 2286 C CA . ALA A 1 278 ? 5.767 -6.988 -41.644 1.00 80.94 278 ALA A CA 1
ATOM 2287 C C . ALA A 1 278 ? 5.711 -8.350 -40.930 1.00 80.94 278 ALA A C 1
ATOM 2289 O O . ALA A 1 278 ? 4.650 -8.968 -40.847 1.00 80.94 278 ALA A O 1
ATOM 2290 N N . THR A 1 279 ? 6.838 -8.791 -40.367 1.00 83.19 279 THR A N 1
ATOM 2291 C CA . THR A 1 279 ? 6.952 -10.014 -39.558 1.00 83.19 279 THR A CA 1
ATOM 2292 C C . THR A 1 279 ? 6.106 -9.945 -38.285 1.00 83.19 279 THR A C 1
ATOM 2294 O O . THR A 1 279 ? 5.372 -10.880 -37.981 1.00 83.19 279 THR A O 1
ATOM 2297 N N . VAL A 1 280 ? 6.144 -8.811 -37.583 1.00 81.25 280 VAL A N 1
ATOM 2298 C CA . VAL A 1 280 ? 5.352 -8.556 -36.371 1.00 81.25 280 VAL A CA 1
ATOM 2299 C C . VAL A 1 280 ? 3.882 -8.321 -36.724 1.00 81.25 280 VAL A C 1
ATOM 2301 O O . VAL A 1 280 ? 2.996 -8.854 -36.071 1.00 81.25 280 VAL A O 1
ATOM 2304 N N . SER A 1 281 ? 3.615 -7.588 -37.806 1.00 77.69 281 SER A N 1
ATOM 2305 C CA . SER A 1 281 ? 2.255 -7.244 -38.255 1.00 77.69 281 SER A CA 1
ATOM 2306 C C . SER A 1 281 ? 1.445 -8.448 -38.743 1.00 77.69 281 SER A C 1
ATOM 2308 O O . SER A 1 281 ? 0.219 -8.427 -38.710 1.00 77.69 281 SER A O 1
ATOM 2310 N N . SER A 1 282 ? 2.123 -9.480 -39.251 1.00 78.56 282 SER A N 1
ATOM 2311 C CA . SER A 1 282 ? 1.499 -10.715 -39.746 1.00 78.56 282 SER A CA 1
ATOM 2312 C C . SER A 1 282 ? 1.412 -11.817 -38.688 1.00 78.56 282 SER A C 1
ATOM 2314 O O . SER A 1 282 ? 0.836 -12.879 -38.948 1.00 78.56 282 SER A O 1
ATOM 2316 N N . HIS A 1 283 ? 1.968 -11.582 -37.498 1.00 78.06 283 HIS A N 1
ATOM 2317 C CA . HIS A 1 283 ? 1.915 -12.526 -36.396 1.00 78.06 283 HIS A CA 1
ATOM 2318 C C . HIS A 1 283 ? 0.488 -12.600 -35.825 1.00 78.06 283 HIS A C 1
ATOM 2320 O O . HIS A 1 283 ? -0.205 -11.595 -35.705 1.00 78.06 283 HIS A O 1
ATOM 2326 N N . ARG A 1 284 ? 0.011 -13.812 -35.506 1.00 68.44 284 ARG A N 1
ATOM 2327 C CA . ARG A 1 284 ? -1.383 -14.046 -35.062 1.00 68.44 284 ARG A CA 1
ATOM 2328 C C . ARG A 1 284 ? -1.683 -13.563 -33.636 1.00 68.44 284 ARG A C 1
ATOM 2330 O O . ARG A 1 284 ? -2.842 -13.610 -33.232 1.00 68.44 284 ARG A O 1
ATOM 2337 N N . PHE A 1 285 ? -0.652 -13.167 -32.898 1.00 57.38 285 PHE A N 1
ATOM 2338 C CA . PHE A 1 285 ? -0.698 -12.708 -31.512 1.00 57.38 285 PHE A CA 1
ATOM 2339 C C . PHE A 1 285 ? 0.017 -11.374 -31.395 1.00 57.38 285 PHE A C 1
ATOM 2341 O O . PHE A 1 285 ? 1.104 -11.285 -32.016 1.00 57.38 285 PHE A O 1
#

Radius of gyration: 23.45 Å; chains: 1; bounding box: 67×48×66 Å

InterPro domains:
  IPR006994 TCF25/Rqc1 [PF04910] (66-284)
  IPR006994 TCF25/Rqc1 [PTHR22684] (1-285)

Secondary structure (DSSP, 8-state):
-TT-HHHHHHHHH-HHHHHTT--------------SS-PPPTTSPP----SEEEEEEEEETTEEEEEEEE-HHHHHHHHHHHHHHHTT-TTTTHHHHHHH-SS-HHHHHHHHHHHHHHHHHT--TT--SSSS-EEE-TTSHHHHHHHHHHHHHHHHHHHTT-HHHHHHHHHHHHHHSTTT-TT-THHHHHHHHHHTT-HHHHHHHHHHHHHHH-GGGSHHHHHHHHHHHHHHHT-TTS-HHHHHHHHHHHHHHHHHHHHH-GGGHHHHHHHTTPPPPHHHHT---

Foldseek 3Di:
DLLDLLVVVCVVPNNCVSVPPPDPDDDDDPPDDDDRNADDDPPDDPDDLLQKAKDFDDADPLATEIFIDGHPVNVVVVVVLVCLVVVPDPVSCPVVVLVVPPPCPPSVLVVLNVLLSSNRVRDDPPDDLPPLRYAYDCVDPRSVSNLVSLQVNLVVCVVVLRLSSSLSSLVSSCSRPVPPSVVPSVLVNLVSCVSNLVLVVLLVCCVVCCVPPVCCLPLSSLQSNLVSLQSVLPDPVDDPVSSVVSPVVSVVSNVVSCVSPVVVVVVVCVVVVHDDDPVSVPDPD

Sequence (285 aa):
RHLNPDTELKRYFGARAVLGEQRPRQRQRVYPKCTWLTTPKSTWPRYSKPGLSMRLLESKKGLSFFAFEHSEEYQQAQHKFLVAVESMEPNNIVLSDACRFQEDQEMARDLVERALYSMECAFHPLFSLTSGACRLDYRRPENRSFYLALYKQMSFLEKRGCPRTALEYCKLILSLEPDEDPLCMLLLIDHLTLRARNYEYLIRLFQEWEAHRNLSQLPNFAFSVPLAYFLLSQQTDLPEHERSSAREKASLLIQQALTMFPGVLLPLLESCSVRPDATVSSHRF

pLDDT: mean 84.51, std 14.98, range [40.5, 97.81]

Organism: Pongo abelii (NCBI:txid9601)